Protein AF-A0A0W0F2B2-F1 (afdb_monomer_lite)

Sequence (242 aa):
MINTVPSGVTLTDVIQPIENKVGKARLFISSDSNNLIFKTSLKSRYKLLNPTTNPSRTVTIFWTDRNAPSTCPSTGCTSASVSARRITGPDVNTIGASGFDLYGITAWKYEFEAHINAASSIDKFWFEIDEHDGSPKTMVNNGGSGYEIENDQVLFDPVRSAFHVFPKCTGNWDPTSIIQVRDGSSGSWSIAVNTFDPISLGPTSLPQVAIVPAALDTTILPRASYTFFSANVGLGTRSFDV

Organism: Moniliophthora roreri (NCBI:txid221103)

Structure (mmCIF, N/CA/C/O backbone):
data_AF-A0A0W0F2B2-F1
#
_entry.id   AF-A0A0W0F2B2-F1
#
loop_
_atom_site.group_PDB
_atom_site.id
_atom_site.type_symbol
_atom_site.label_atom_id
_atom_site.label_alt_id
_atom_site.label_comp_id
_atom_site.label_asym_id
_atom_site.label_entity_id
_atom_site.label_seq_id
_atom_site.pdbx_PDB_ins_code
_atom_site.Cartn_x
_atom_site.Cartn_y
_atom_site.Cartn_z
_atom_site.occupancy
_atom_site.B_iso_or_equiv
_atom_site.auth_seq_id
_atom_site.auth_comp_id
_atom_site.auth_asym_id
_atom_site.auth_atom_id
_atom_site.pdbx_PDB_model_num
ATOM 1 N N . MET A 1 1 ? -41.948 -8.366 -1.273 1.00 43.75 1 MET A N 1
ATOM 2 C CA . MET A 1 1 ? -41.188 -9.036 -0.197 1.00 43.75 1 MET A CA 1
ATOM 3 C C . MET A 1 1 ? -41.468 -10.526 -0.301 1.00 43.75 1 MET A C 1
ATOM 5 O O . MET A 1 1 ? -42.580 -10.934 0.001 1.00 43.75 1 MET A O 1
ATOM 9 N N . ILE A 1 2 ? -40.520 -11.313 -0.815 1.00 43.16 2 ILE A N 1
ATOM 10 C CA . ILE A 1 2 ? -40.570 -12.780 -0.742 1.00 43.16 2 ILE A CA 1
ATOM 11 C C . ILE A 1 2 ? -39.793 -13.146 0.526 1.00 43.16 2 ILE A C 1
ATOM 13 O O . ILE A 1 2 ? -38.574 -13.073 0.558 1.00 43.16 2 ILE A O 1
ATOM 17 N N . ASN A 1 3 ? -40.527 -13.420 1.603 1.00 50.75 3 ASN A N 1
ATOM 18 C CA . ASN A 1 3 ? -39.997 -13.898 2.887 1.00 50.75 3 ASN A CA 1
ATOM 19 C C . ASN A 1 3 ? -40.491 -15.327 3.140 1.00 50.75 3 ASN A C 1
ATOM 21 O O . ASN A 1 3 ? -40.882 -15.678 4.247 1.00 50.75 3 ASN A O 1
ATOM 25 N N . THR A 1 4 ? -40.561 -16.147 2.096 1.00 66.62 4 THR A N 1
ATOM 26 C CA . THR A 1 4 ? -40.953 -17.550 2.224 1.00 66.62 4 THR A CA 1
ATOM 27 C C . THR A 1 4 ? -39.784 -18.397 1.785 1.00 66.62 4 THR A C 1
ATOM 29 O O . THR A 1 4 ? -39.533 -18.571 0.594 1.00 66.62 4 THR A O 1
ATOM 32 N N . VAL A 1 5 ? -39.048 -18.885 2.773 1.00 71.38 5 VAL A N 1
ATOM 33 C CA . VAL A 1 5 ? -38.066 -19.938 2.562 1.00 71.38 5 VAL A CA 1
ATOM 34 C C . VAL A 1 5 ? -38.844 -21.257 2.454 1.00 71.38 5 VAL A C 1
ATOM 36 O O . VAL A 1 5 ? -39.730 -21.488 3.282 1.00 71.38 5 VAL A O 1
ATOM 39 N N . PRO A 1 6 ? -38.589 -22.104 1.441 1.00 83.12 6 PRO A N 1
ATOM 40 C CA . PRO A 1 6 ? -39.247 -23.401 1.316 1.00 83.12 6 PRO A CA 1
ATOM 41 C C . PRO A 1 6 ? -39.105 -24.250 2.585 1.00 83.12 6 PRO A C 1
ATOM 43 O O . PRO A 1 6 ? -38.053 -24.259 3.229 1.00 83.12 6 PRO A O 1
ATOM 46 N N . SER A 1 7 ? -40.159 -24.991 2.933 1.00 76.88 7 SER A N 1
ATOM 47 C CA . SER A 1 7 ? -40.136 -25.916 4.068 1.00 76.88 7 SER A CA 1
ATOM 48 C C . SER A 1 7 ? -39.019 -26.948 3.892 1.00 76.88 7 SER A C 1
ATOM 50 O O . SER A 1 7 ? -38.975 -27.628 2.868 1.00 76.88 7 SER A O 1
ATOM 52 N N . GLY A 1 8 ? -38.142 -27.074 4.889 1.00 79.12 8 GLY A N 1
ATOM 53 C CA . GLY A 1 8 ? -37.009 -28.009 4.873 1.00 79.12 8 GLY A CA 1
ATOM 54 C C . GLY A 1 8 ? -35.647 -27.367 4.594 1.00 79.12 8 GLY A C 1
ATOM 55 O O . GLY A 1 8 ? -34.635 -28.057 4.672 1.00 79.12 8 GLY A O 1
ATOM 56 N N . VAL A 1 9 ? -35.592 -26.059 4.320 1.00 80.50 9 VAL A N 1
ATOM 57 C CA . VAL A 1 9 ? -34.327 -25.314 4.276 1.00 80.50 9 VAL A CA 1
ATOM 58 C C . VAL A 1 9 ? -33.987 -24.815 5.678 1.00 80.50 9 VAL A C 1
ATOM 60 O O . VAL A 1 9 ? -34.645 -23.920 6.209 1.00 80.50 9 VAL A O 1
ATOM 63 N N . THR A 1 10 ? -32.929 -25.366 6.265 1.00 80.69 10 THR A N 1
ATOM 64 C CA . THR A 1 10 ? -32.300 -24.789 7.456 1.00 80.69 10 THR A CA 1
ATOM 65 C C . THR A 1 10 ? -31.420 -23.631 7.006 1.00 80.69 10 THR A C 1
ATOM 67 O O . THR A 1 10 ? -30.418 -23.840 6.322 1.00 80.69 10 THR A O 1
ATOM 70 N N . LEU A 1 11 ? -31.803 -22.402 7.352 1.00 78.44 11 LEU A N 1
ATOM 71 C CA . LEU A 1 11 ? -30.926 -21.255 7.148 1.00 78.44 11 LEU A CA 1
ATOM 72 C C . LEU A 1 11 ? -29.707 -21.400 8.060 1.00 78.44 11 LEU A C 1
ATOM 74 O O . LEU A 1 11 ? -29.845 -21.718 9.241 1.00 78.44 11 LEU A O 1
ATOM 78 N N . THR A 1 12 ? -28.523 -21.174 7.506 1.00 79.94 12 THR A N 1
ATOM 79 C CA . THR A 1 12 ? -27.304 -21.040 8.302 1.00 79.94 12 THR A CA 1
ATOM 80 C C . THR A 1 12 ? -27.324 -19.727 9.074 1.00 79.94 12 THR A C 1
ATOM 82 O O . THR A 1 12 ? -28.132 -18.835 8.795 1.00 79.94 12 THR A O 1
ATOM 85 N N . ASP A 1 13 ? -26.384 -19.583 10.002 1.00 78.94 13 ASP A N 1
ATOM 86 C CA . ASP A 1 13 ? -26.162 -18.321 10.693 1.00 78.94 13 ASP A CA 1
ATOM 87 C C . ASP A 1 13 ? -25.977 -17.162 9.708 1.00 78.94 13 ASP A C 1
ATOM 89 O O . ASP A 1 13 ? -25.431 -17.306 8.606 1.00 78.94 13 ASP A O 1
ATOM 93 N N . VAL A 1 14 ? -26.444 -15.988 10.130 1.00 74.44 14 VAL A N 1
ATOM 94 C CA . VAL A 1 14 ? -26.261 -14.749 9.379 1.00 74.44 14 VAL A CA 1
ATOM 95 C C . VAL A 1 14 ? -24.767 -14.495 9.229 1.00 74.44 14 VAL A C 1
ATOM 97 O O . VAL A 1 14 ? -24.049 -14.360 10.222 1.00 74.44 14 VAL A O 1
ATOM 100 N N . ILE A 1 15 ? -24.308 -14.391 7.981 1.00 71.00 15 ILE A N 1
ATOM 101 C CA . ILE A 1 15 ? -22.921 -14.044 7.677 1.00 71.00 15 ILE A CA 1
ATOM 102 C C . ILE A 1 15 ? -22.660 -12.642 8.222 1.00 71.00 15 ILE A C 1
ATOM 104 O O . ILE A 1 15 ? -23.132 -11.644 7.671 1.00 71.00 15 ILE A O 1
ATOM 108 N N . GLN A 1 16 ? -21.895 -12.570 9.310 1.00 70.62 16 GLN A N 1
ATOM 109 C CA . GLN A 1 16 ? -21.433 -11.300 9.841 1.00 70.62 16 GLN A CA 1
ATOM 110 C C . GLN A 1 16 ? -20.403 -10.730 8.873 1.00 70.62 16 GLN A C 1
ATOM 112 O O . GLN A 1 16 ? -19.440 -11.421 8.522 1.00 70.62 16 GLN A O 1
ATOM 117 N N . PRO A 1 17 ? -20.571 -9.487 8.397 1.00 71.75 17 PRO A N 1
ATOM 118 C CA . PRO A 1 17 ? -19.580 -8.950 7.494 1.00 71.75 17 PRO A CA 1
ATOM 119 C C . PRO A 1 17 ? -18.267 -8.722 8.263 1.00 71.75 17 PRO A C 1
ATOM 121 O O . PRO A 1 17 ? -18.249 -8.624 9.492 1.00 71.75 17 PRO A O 1
ATOM 124 N N . ILE A 1 18 ? -17.156 -8.593 7.543 1.00 79.31 18 ILE A N 1
ATOM 125 C CA . ILE A 1 18 ? -15.830 -8.378 8.142 1.00 79.31 18 ILE A CA 1
ATOM 126 C C . ILE A 1 18 ? -15.766 -6.975 8.764 1.00 79.31 18 ILE A C 1
ATOM 128 O O . ILE A 1 18 ? -16.156 -5.991 8.126 1.00 79.31 18 ILE A O 1
ATOM 132 N N . GLU A 1 19 ? -15.347 -6.859 10.024 1.00 83.44 19 GLU A N 1
ATOM 133 C CA . GLU A 1 19 ? -15.313 -5.574 10.744 1.00 83.44 19 GLU A CA 1
ATOM 134 C C . GLU A 1 19 ? -14.276 -4.611 10.172 1.00 83.44 19 GLU A C 1
ATOM 136 O O . GLU A 1 19 ? -14.578 -3.446 9.910 1.00 83.44 19 GLU A O 1
ATOM 141 N N . ASN A 1 20 ? -13.067 -5.120 9.952 1.00 87.25 20 ASN A N 1
ATOM 142 C CA . ASN A 1 20 ? -11.919 -4.362 9.490 1.00 87.25 20 ASN A CA 1
ATOM 143 C C . ASN A 1 20 ? -11.306 -5.063 8.286 1.00 87.25 20 ASN A C 1
ATOM 145 O O . ASN A 1 20 ? -10.977 -6.246 8.344 1.00 87.25 20 ASN A O 1
ATOM 149 N N . LYS A 1 21 ? -11.154 -4.335 7.183 1.00 88.94 21 LYS A N 1
ATOM 150 C CA . LYS A 1 21 ? -10.578 -4.861 5.950 1.00 88.94 21 LYS A CA 1
ATOM 151 C C . LYS A 1 21 ? -9.549 -3.897 5.391 1.00 88.94 21 LYS A C 1
ATOM 153 O O . LYS A 1 21 ? -9.868 -2.750 5.075 1.00 88.94 21 LYS A O 1
ATOM 158 N N . VAL A 1 22 ? -8.331 -4.395 5.221 1.00 92.44 22 VAL A N 1
ATOM 159 C CA . VAL A 1 22 ? -7.268 -3.679 4.516 1.00 92.44 22 VAL A CA 1
ATOM 160 C C . VAL A 1 22 ? -7.568 -3.669 3.021 1.00 92.44 22 VAL A C 1
ATOM 162 O O . VAL A 1 22 ? -8.104 -4.629 2.464 1.00 92.44 22 VAL A O 1
ATOM 165 N N . GLY A 1 23 ? -7.259 -2.561 2.361 1.00 89.31 23 GLY A N 1
ATOM 166 C CA . GLY A 1 23 ? -7.442 -2.398 0.929 1.00 89.31 23 GLY A CA 1
ATOM 167 C C . GLY A 1 23 ? -6.237 -1.747 0.270 1.00 89.31 23 GLY A C 1
ATOM 168 O O . GLY A 1 23 ? -5.755 -0.724 0.747 1.00 89.31 23 GLY A O 1
ATOM 169 N N . LYS A 1 24 ? -5.847 -2.289 -0.890 1.00 83.94 24 LYS A N 1
ATOM 170 C CA . LYS A 1 24 ? -4.862 -1.715 -1.824 1.00 83.94 24 LYS A CA 1
ATOM 171 C C . LYS A 1 24 ? -3.550 -1.283 -1.146 1.00 83.94 24 LYS A C 1
ATOM 173 O O . LYS A 1 24 ? -3.149 -0.134 -1.304 1.00 83.94 24 LYS A O 1
ATOM 178 N N . ALA A 1 25 ? -2.900 -2.199 -0.427 1.00 92.19 25 ALA A N 1
ATOM 179 C CA . ALA A 1 25 ? -1.524 -2.002 0.021 1.00 92.19 25 ALA A CA 1
ATOM 180 C C . ALA A 1 25 ? -0.593 -1.946 -1.202 1.00 92.19 25 ALA A C 1
ATOM 182 O O . ALA A 1 25 ? -0.685 -2.795 -2.088 1.00 92.19 25 ALA A O 1
ATOM 183 N N . ARG A 1 26 ? 0.230 -0.904 -1.296 1.00 92.06 26 ARG A N 1
ATOM 184 C CA . ARG A 1 26 ? 1.139 -0.643 -2.416 1.00 92.06 26 ARG A CA 1
ATOM 185 C C . ARG A 1 26 ? 2.410 -0.006 -1.895 1.00 92.06 26 ARG A C 1
ATOM 187 O O . ARG A 1 26 ? 2.337 0.912 -1.083 1.00 92.06 26 ARG A O 1
ATOM 194 N N . LEU A 1 27 ? 3.539 -0.452 -2.420 1.00 94.12 27 LEU A N 1
ATOM 195 C CA . LEU A 1 27 ? 4.863 0.056 -2.099 1.00 94.12 27 LEU A CA 1
ATOM 196 C C . LEU A 1 27 ? 5.553 0.445 -3.408 1.00 94.12 27 LEU A C 1
ATOM 198 O O . LEU A 1 27 ? 5.541 -0.342 -4.349 1.00 94.12 27 LEU A O 1
ATOM 202 N N . PHE A 1 28 ? 6.094 1.658 -3.495 1.00 94.44 28 PHE A N 1
ATOM 203 C CA . PHE A 1 28 ? 6.782 2.148 -4.696 1.00 94.44 28 PHE A CA 1
ATOM 204 C C . PHE A 1 28 ? 7.744 3.290 -4.354 1.00 94.44 28 PHE A C 1
ATOM 206 O O . PHE A 1 28 ? 7.534 4.020 -3.395 1.00 94.44 28 PHE A O 1
ATOM 213 N N . ILE A 1 29 ? 8.800 3.481 -5.137 1.00 94.56 29 ILE A N 1
ATOM 214 C CA . ILE A 1 29 ? 9.806 4.534 -4.950 1.00 94.56 29 ILE A CA 1
ATOM 215 C C . ILE A 1 29 ? 9.229 5.914 -5.254 1.00 94.56 29 ILE A C 1
ATOM 217 O O . ILE A 1 29 ? 8.639 6.129 -6.318 1.00 94.56 29 ILE A O 1
ATOM 221 N N . SER A 1 30 ? 9.468 6.871 -4.356 1.00 93.50 30 SER A N 1
ATOM 222 C CA . SER A 1 30 ? 9.003 8.245 -4.526 1.00 93.50 30 SER A CA 1
ATOM 223 C C . SER A 1 30 ? 9.590 8.933 -5.766 1.00 93.50 30 SER A C 1
ATOM 225 O O . SER A 1 30 ? 10.719 8.670 -6.199 1.00 93.50 30 SER A O 1
ATOM 227 N N . SER A 1 31 ? 8.832 9.868 -6.341 1.00 88.69 31 SER A N 1
ATOM 228 C CA . SER A 1 31 ? 9.276 10.739 -7.437 1.00 88.69 31 SER A CA 1
ATOM 229 C C . SER A 1 31 ? 10.224 11.847 -6.992 1.00 88.69 31 SER A C 1
ATOM 231 O O . SER A 1 31 ? 11.019 12.325 -7.802 1.00 88.69 31 SER A O 1
ATOM 233 N N . ASP A 1 32 ? 10.226 12.199 -5.711 1.00 89.06 32 ASP A N 1
ATOM 234 C CA . ASP A 1 32 ? 10.935 13.361 -5.159 1.00 89.06 32 ASP A CA 1
ATOM 235 C C . ASP A 1 32 ? 12.062 13.022 -4.169 1.00 89.06 32 ASP A C 1
ATOM 237 O O . ASP A 1 32 ? 12.892 13.871 -3.862 1.00 89.06 32 ASP A O 1
ATOM 241 N N . SER A 1 33 ? 12.122 11.783 -3.686 1.00 90.50 33 SER A N 1
ATOM 242 C CA . SER A 1 33 ? 13.023 11.370 -2.610 1.00 90.50 33 SER A CA 1
ATOM 243 C C . SER A 1 33 ? 13.535 9.944 -2.816 1.00 90.50 33 SER A C 1
ATOM 245 O O . SER A 1 33 ? 13.051 9.212 -3.680 1.00 90.50 33 SER A O 1
ATOM 247 N N . ASN A 1 34 ? 14.529 9.550 -2.012 1.00 91.88 34 ASN A N 1
ATOM 248 C CA . ASN A 1 34 ? 15.078 8.187 -1.963 1.00 91.88 34 ASN A CA 1
ATOM 249 C C . ASN A 1 34 ? 14.295 7.266 -1.006 1.00 91.88 34 ASN A C 1
ATOM 251 O O . ASN A 1 34 ? 14.821 6.256 -0.544 1.00 91.88 34 ASN A O 1
ATOM 255 N N . ASN A 1 35 ? 13.054 7.626 -0.686 1.00 93.12 35 ASN A N 1
ATOM 256 C CA . ASN A 1 35 ? 12.179 6.827 0.158 1.00 93.12 35 ASN A CA 1
ATOM 257 C C . ASN A 1 35 ? 11.216 6.004 -0.699 1.00 93.12 35 ASN A C 1
ATOM 259 O O . ASN A 1 35 ? 10.824 6.401 -1.801 1.00 93.12 35 ASN A O 1
ATOM 263 N N . LEU A 1 36 ? 10.801 4.869 -0.152 1.00 94.25 36 LEU A N 1
ATOM 264 C CA . LEU A 1 36 ? 9.615 4.157 -0.593 1.00 94.25 36 LEU A CA 1
ATOM 265 C C . LEU A 1 36 ? 8.376 4.874 -0.043 1.00 94.25 36 LEU A C 1
ATOM 267 O O . LEU A 1 36 ? 8.370 5.386 1.074 1.00 94.25 36 LEU A O 1
ATOM 271 N N . ILE A 1 37 ? 7.313 4.889 -0.829 1.00 95.00 37 ILE A N 1
ATOM 272 C CA . ILE A 1 37 ? 5.986 5.346 -0.449 1.00 95.00 37 ILE A CA 1
ATOM 273 C C . ILE A 1 37 ? 5.122 4.109 -0.265 1.00 95.00 37 ILE A C 1
ATOM 275 O O . ILE A 1 37 ? 4.883 3.355 -1.212 1.00 95.00 37 ILE A O 1
ATOM 279 N N . PHE A 1 38 ? 4.645 3.910 0.957 1.00 95.38 38 PHE A N 1
ATOM 280 C CA . PHE A 1 38 ? 3.668 2.886 1.276 1.00 95.38 38 PHE A CA 1
ATOM 281 C C . PHE A 1 38 ? 2.276 3.510 1.358 1.00 95.38 38 PHE A C 1
ATOM 283 O O . PHE A 1 38 ? 2.015 4.365 2.206 1.00 95.38 38 PHE A O 1
ATOM 290 N N . LYS A 1 39 ? 1.373 3.084 0.470 1.00 95.50 39 LYS A N 1
ATOM 291 C CA . LYS A 1 39 ? -0.039 3.479 0.478 1.00 95.50 39 LYS A CA 1
ATOM 292 C C . LYS A 1 39 ? -0.910 2.287 0.800 1.00 95.50 39 LYS A C 1
ATOM 294 O O . LYS A 1 39 ? -0.755 1.222 0.214 1.00 95.50 39 LYS A O 1
ATOM 299 N N . THR A 1 40 ? -1.873 2.482 1.685 1.00 95.69 40 THR A N 1
ATOM 300 C CA . THR A 1 40 ? -2.896 1.477 1.978 1.00 95.69 40 THR A CA 1
ATOM 301 C C . THR A 1 40 ? -4.165 2.153 2.479 1.00 95.69 40 THR A C 1
ATOM 303 O O . THR A 1 40 ? -4.219 3.370 2.673 1.00 95.69 40 THR A O 1
ATOM 306 N N . SER A 1 41 ? -5.219 1.372 2.669 1.00 94.44 41 SER A N 1
ATOM 307 C CA . SER A 1 41 ? -6.455 1.843 3.275 1.00 94.44 41 SER A CA 1
ATOM 308 C C . SER A 1 41 ? -7.007 0.837 4.267 1.00 94.44 41 SER A C 1
ATOM 310 O O . SER A 1 41 ? -6.905 -0.370 4.058 1.00 94.44 41 SER A O 1
ATOM 312 N N . LEU A 1 42 ? -7.648 1.341 5.317 1.00 93.00 42 LEU A N 1
ATOM 313 C CA . LEU A 1 42 ? -8.436 0.544 6.244 1.00 93.00 42 LEU A CA 1
ATOM 314 C C . LEU A 1 42 ? -9.909 0.890 6.047 1.00 93.00 42 LEU A C 1
ATOM 316 O O . LEU A 1 42 ? -10.330 2.024 6.273 1.00 93.00 42 LEU A O 1
ATOM 320 N N . LYS A 1 43 ? -10.702 -0.092 5.622 1.00 89.06 43 LYS A N 1
ATOM 321 C CA . LYS A 1 43 ? -12.161 -0.018 5.674 1.00 89.06 43 LYS A CA 1
ATOM 322 C C . LYS A 1 43 ? -12.600 -0.595 7.007 1.00 89.06 43 LYS A C 1
ATOM 324 O O . LYS A 1 43 ? -12.353 -1.769 7.270 1.00 89.06 43 LYS A O 1
ATOM 329 N N . SER A 1 44 ? -13.232 0.222 7.832 1.00 83.06 44 SER A N 1
ATOM 330 C CA . SER A 1 44 ? -13.617 -0.148 9.183 1.00 83.06 44 SER A CA 1
ATOM 331 C C . SER A 1 44 ? -15.095 0.116 9.428 1.00 83.06 44 SER A C 1
ATOM 333 O O . SER A 1 44 ? -15.638 1.153 9.043 1.00 83.06 44 SER A O 1
ATOM 335 N N . ARG A 1 45 ? -15.738 -0.840 10.091 1.00 76.44 45 ARG A N 1
ATOM 336 C CA . ARG A 1 45 ? -17.097 -0.740 10.643 1.00 76.44 45 ARG A CA 1
ATOM 337 C C . ARG A 1 45 ? -17.072 -0.719 12.163 1.00 76.44 45 ARG A C 1
ATOM 339 O O . ARG A 1 45 ? -18.029 -1.140 12.806 1.00 76.44 45 ARG A O 1
ATOM 346 N N . TYR A 1 46 ? -15.933 -0.308 12.714 1.00 59.72 46 TYR A N 1
ATOM 347 C CA . TYR A 1 46 ? -15.650 -0.398 14.130 1.00 59.72 46 TYR A CA 1
ATOM 348 C C . TYR A 1 46 ? -16.773 0.246 14.966 1.00 59.72 46 TYR A C 1
ATOM 350 O O . TYR A 1 46 ? -17.173 1.386 14.710 1.00 59.72 46 TYR A O 1
ATOM 358 N N . LYS A 1 47 ? -17.274 -0.561 15.919 1.00 53.56 47 LYS A N 1
ATOM 359 C CA . LYS A 1 47 ? -18.517 -0.455 16.715 1.00 53.56 47 LYS A CA 1
ATOM 360 C C . LYS A 1 47 ? -19.833 -0.620 15.921 1.00 53.56 47 LYS A C 1
ATOM 362 O O . LYS A 1 47 ? -20.634 0.301 15.804 1.00 53.56 47 LYS A O 1
ATOM 367 N N . LEU A 1 48 ? -20.133 -1.870 15.540 1.00 45.75 48 LEU A N 1
ATOM 368 C CA . LEU A 1 48 ? -21.456 -2.358 15.083 1.00 45.75 48 LEU A CA 1
ATOM 369 C C . LEU A 1 48 ? -22.623 -2.077 16.061 1.00 45.75 48 LEU A C 1
ATOM 371 O O . LEU A 1 48 ? -23.779 -2.222 15.679 1.00 45.75 48 LEU A O 1
ATOM 375 N N . LEU A 1 49 ? -22.339 -1.666 17.302 1.00 42.12 49 LEU A N 1
ATOM 376 C CA . LEU A 1 49 ? -23.342 -1.420 18.346 1.00 42.12 49 LEU A CA 1
ATOM 377 C C . LEU A 1 49 ? -23.435 0.046 18.794 1.00 42.12 49 LEU A C 1
ATOM 379 O O . LEU A 1 49 ? -24.305 0.371 19.596 1.00 42.12 49 LEU A O 1
ATOM 383 N N . ASN A 1 50 ? -22.573 0.935 18.288 1.00 50.03 50 ASN A N 1
ATOM 384 C CA . ASN A 1 50 ? -22.706 2.368 18.544 1.00 50.03 50 ASN A CA 1
ATOM 385 C C . ASN A 1 50 ? -22.295 3.161 17.289 1.00 50.03 50 ASN A C 1
ATOM 387 O O . ASN A 1 50 ? -21.120 3.482 17.115 1.00 50.03 50 ASN A O 1
ATOM 391 N N . PRO A 1 51 ? -23.247 3.434 16.376 1.00 52.47 51 PRO A N 1
ATOM 392 C CA . PRO A 1 51 ? -22.993 4.013 15.056 1.00 52.47 51 PRO A CA 1
ATOM 393 C C . PRO A 1 51 ? -22.682 5.517 15.097 1.00 52.47 51 PRO A C 1
ATOM 395 O O . PRO A 1 51 ? -22.733 6.185 14.062 1.00 52.47 51 PRO A O 1
ATOM 398 N N . THR A 1 52 ? -22.402 6.080 16.273 1.00 60.22 52 THR A N 1
ATOM 399 C CA . THR A 1 52 ? -22.099 7.497 16.416 1.00 60.22 52 THR A CA 1
ATOM 400 C C . THR A 1 52 ? -20.783 7.811 15.727 1.00 60.22 52 THR A C 1
ATOM 402 O O . THR A 1 52 ? -19.711 7.335 16.094 1.00 60.22 52 THR A O 1
ATOM 405 N N . THR A 1 53 ? -20.884 8.636 14.689 1.00 70.62 53 THR A N 1
ATOM 406 C CA . THR A 1 53 ? -19.743 9.277 14.052 1.00 70.62 53 THR A CA 1
ATOM 407 C C . THR A 1 53 ? -18.878 9.926 15.126 1.00 70.62 53 THR A C 1
ATOM 409 O O . THR A 1 53 ? -19.344 10.827 15.820 1.00 70.62 53 THR A O 1
ATOM 412 N N . ASN A 1 54 ? -17.634 9.472 15.257 1.00 78.62 54 ASN A N 1
ATOM 413 C CA . ASN A 1 54 ? -16.675 10.073 16.168 1.00 78.62 54 ASN A CA 1
ATOM 414 C C . ASN A 1 54 ? -15.690 10.942 15.372 1.00 78.62 54 ASN A C 1
ATOM 416 O O . ASN A 1 54 ? -14.773 10.395 14.753 1.00 78.62 54 ASN A O 1
ATOM 420 N N . PRO A 1 55 ? -15.864 12.276 15.353 1.00 80.94 55 PRO A N 1
ATOM 421 C CA . PRO A 1 55 ? -14.956 13.171 14.642 1.00 80.94 55 PRO A CA 1
ATOM 422 C C . PRO A 1 55 ? -13.568 13.249 15.291 1.00 80.94 55 PRO A C 1
ATOM 424 O O . PRO A 1 55 ? -12.624 13.673 14.633 1.00 80.94 55 PRO A O 1
ATOM 427 N N . SER A 1 56 ? -13.434 12.845 16.558 1.00 86.88 56 SER A N 1
ATOM 428 C CA . SER A 1 56 ? -12.163 12.842 17.284 1.00 86.88 56 SER A CA 1
ATOM 429 C C . SER A 1 56 ? -11.361 11.563 17.079 1.00 86.88 56 SER A C 1
ATOM 431 O O . SER A 1 56 ? -10.199 11.539 17.464 1.00 86.88 56 SER A O 1
ATOM 433 N N . ARG A 1 57 ? -11.941 10.517 16.474 1.00 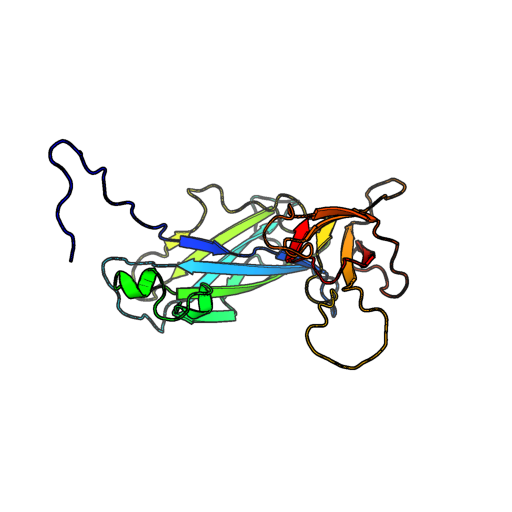89.50 57 ARG A N 1
ATOM 434 C CA . ARG A 1 57 ? -11.260 9.238 16.254 1.00 89.50 57 ARG A CA 1
ATOM 435 C C . ARG A 1 57 ? -9.994 9.431 15.429 1.00 89.50 57 ARG A C 1
ATOM 437 O O . ARG A 1 57 ? -10.047 9.958 14.316 1.00 89.50 57 ARG A O 1
ATOM 444 N N . THR A 1 58 ? -8.890 8.888 15.920 1.00 91.88 58 THR A N 1
ATOM 445 C CA . THR A 1 58 ? -7.648 8.785 15.162 1.00 91.88 58 THR A CA 1
ATOM 446 C C . THR A 1 58 ? -7.382 7.335 14.790 1.00 91.88 58 THR A C 1
ATOM 448 O O . THR A 1 58 ? -7.642 6.402 15.552 1.00 91.88 58 THR A O 1
ATOM 451 N N . VAL A 1 59 ? -6.904 7.135 13.563 1.00 93.88 59 VAL A N 1
ATOM 452 C CA . VAL A 1 59 ? -6.429 5.833 13.104 1.00 93.88 59 VAL A CA 1
ATOM 453 C C . VAL A 1 59 ? -5.000 6.013 12.636 1.00 93.88 59 VAL A C 1
ATOM 455 O O . VAL A 1 59 ? -4.720 6.859 11.783 1.00 93.88 59 VAL A O 1
ATOM 458 N N . THR A 1 60 ? -4.111 5.210 13.199 1.00 96.19 60 THR A N 1
ATOM 459 C CA . THR A 1 60 ? -2.671 5.287 12.962 1.00 96.19 60 THR A CA 1
ATOM 460 C C . THR A 1 60 ? -2.205 3.956 12.407 1.00 96.19 60 THR A C 1
ATOM 462 O O . THR A 1 60 ? -2.566 2.901 12.930 1.00 96.19 60 THR A O 1
ATOM 465 N N . ILE A 1 61 ? -1.422 3.998 11.334 1.00 96.56 61 ILE A N 1
ATOM 466 C CA . ILE A 1 61 ? -0.729 2.827 10.812 1.00 96.56 61 ILE A CA 1
ATOM 467 C C . ILE A 1 61 ? 0.638 2.706 11.473 1.00 96.56 61 ILE A C 1
ATOM 469 O O . ILE A 1 61 ? 1.308 3.712 11.701 1.00 96.56 61 ILE A O 1
ATOM 473 N N . PHE A 1 62 ? 1.036 1.472 11.746 1.00 95.38 62 PHE A N 1
ATOM 474 C CA . PHE A 1 62 ? 2.324 1.095 12.305 1.00 95.38 62 PHE A CA 1
ATOM 475 C C . PHE A 1 62 ? 2.987 0.056 11.407 1.00 95.38 62 PHE A C 1
ATOM 477 O O . PHE A 1 62 ? 2.283 -0.729 10.772 1.00 95.38 62 PHE A O 1
ATOM 484 N N . TRP A 1 63 ? 4.316 0.016 11.367 1.00 94.69 63 TRP A N 1
ATOM 485 C CA . TRP A 1 63 ? 5.063 -0.986 10.605 1.00 94.69 63 TRP A CA 1
ATOM 486 C C . TRP A 1 63 ? 6.391 -1.373 11.252 1.00 94.69 63 TRP A C 1
ATOM 488 O O . TRP A 1 63 ? 6.902 -0.687 12.135 1.00 94.69 63 TRP A O 1
ATOM 498 N N . THR A 1 64 ? 6.974 -2.474 10.793 1.00 92.62 64 THR A N 1
ATOM 499 C CA . THR A 1 64 ? 8.323 -2.901 11.186 1.00 92.62 64 THR A CA 1
ATOM 500 C C . THR A 1 64 ? 9.289 -2.843 10.017 1.00 92.62 64 THR A C 1
ATOM 502 O O . THR A 1 64 ? 8.904 -2.938 8.849 1.00 92.62 64 THR A O 1
ATOM 505 N N . ASP A 1 65 ? 10.561 -2.673 10.363 1.00 90.00 65 ASP A N 1
ATOM 506 C CA . ASP A 1 65 ? 11.671 -2.740 9.421 1.00 90.00 65 ASP A CA 1
ATOM 507 C C . ASP A 1 65 ? 11.838 -4.158 8.866 1.00 90.00 65 ASP A C 1
ATOM 509 O O . ASP A 1 65 ? 11.686 -5.123 9.617 1.00 90.00 65 ASP A O 1
ATOM 513 N N . ARG A 1 66 ? 12.216 -4.314 7.595 1.00 88.75 66 ARG A N 1
ATOM 514 C CA . ARG A 1 66 ? 12.464 -5.649 7.031 1.00 88.75 66 ARG A CA 1
ATOM 515 C C . ARG A 1 66 ? 13.699 -6.328 7.603 1.00 88.75 66 ARG A C 1
ATOM 517 O O . ARG A 1 66 ? 13.700 -7.537 7.815 1.00 88.75 66 ARG A O 1
ATOM 524 N N . ASN A 1 67 ? 14.741 -5.558 7.886 1.00 85.94 67 ASN A N 1
ATOM 525 C CA . ASN A 1 67 ? 15.980 -6.087 8.448 1.00 85.94 67 ASN A CA 1
ATOM 526 C C . ASN A 1 67 ? 15.876 -6.294 9.967 1.00 85.94 67 ASN A C 1
ATOM 528 O O . ASN A 1 67 ? 16.706 -6.990 10.551 1.00 85.94 67 ASN A O 1
ATOM 532 N N . ALA A 1 68 ? 14.866 -5.696 10.609 1.00 82.69 68 ALA A N 1
ATOM 533 C CA . ALA A 1 68 ? 14.595 -5.821 12.037 1.00 82.69 68 ALA A CA 1
ATOM 534 C C . ALA A 1 68 ? 13.071 -5.917 12.311 1.00 82.69 68 ALA A C 1
ATOM 536 O O . ALA A 1 68 ? 12.469 -4.983 12.854 1.00 82.69 68 ALA A O 1
ATOM 537 N N . PRO A 1 69 ? 12.441 -7.064 11.978 1.00 73.25 69 PRO A N 1
ATOM 538 C CA . PRO A 1 69 ? 10.981 -7.246 11.889 1.00 73.25 69 PRO A CA 1
ATOM 539 C C . PRO A 1 69 ? 10.218 -7.169 13.221 1.00 73.25 69 PRO A C 1
ATOM 541 O O . PRO A 1 69 ? 8.991 -7.272 13.252 1.00 73.25 69 PRO A O 1
ATOM 544 N N . SER A 1 70 ? 10.920 -6.986 14.339 1.00 73.81 70 SER A N 1
ATOM 545 C CA . SER A 1 70 ? 10.343 -6.795 15.675 1.00 73.81 70 SER A CA 1
ATOM 546 C C . SER A 1 70 ? 10.531 -5.382 16.227 1.00 73.81 70 SER A C 1
ATOM 548 O O . SER A 1 70 ? 10.119 -5.116 17.354 1.00 73.81 70 SER A O 1
ATOM 550 N N . THR A 1 71 ? 11.173 -4.478 15.484 1.00 75.50 71 THR A N 1
ATOM 551 C CA . THR A 1 71 ? 11.505 -3.134 15.970 1.00 75.50 71 THR A CA 1
ATOM 552 C C . THR A 1 71 ? 11.029 -2.043 15.025 1.00 75.50 71 THR A C 1
ATOM 554 O O . THR A 1 71 ? 11.070 -2.176 13.803 1.00 75.50 71 THR A O 1
ATOM 557 N N . CYS A 1 72 ? 10.603 -0.936 15.626 1.00 79.06 72 CYS A N 1
ATOM 558 C CA . CYS A 1 72 ? 10.370 0.323 14.936 1.00 79.06 72 CYS A CA 1
ATOM 559 C C . CYS A 1 72 ? 11.691 0.811 14.305 1.00 79.06 72 CYS A C 1
ATOM 561 O O . CYS A 1 72 ? 12.697 0.846 15.024 1.00 79.06 72 CYS A O 1
ATOM 563 N N . PRO A 1 73 ? 11.732 1.209 13.019 1.00 74.00 73 PRO A N 1
ATOM 564 C CA . PRO A 1 73 ? 12.917 1.832 12.444 1.00 74.00 73 PRO A CA 1
ATOM 565 C C . PRO A 1 73 ? 13.279 3.120 13.192 1.00 74.00 73 PRO A C 1
ATOM 567 O O . PRO A 1 73 ? 12.411 3.823 13.713 1.00 74.00 73 PRO A O 1
ATOM 570 N N . SER A 1 74 ? 14.561 3.490 13.181 1.00 67.81 74 SER A N 1
ATOM 571 C CA . SER A 1 74 ? 15.050 4.729 13.810 1.00 67.81 74 SER A CA 1
ATOM 572 C C . SER A 1 74 ? 14.462 6.005 13.194 1.00 67.81 74 SER A C 1
ATOM 574 O O . S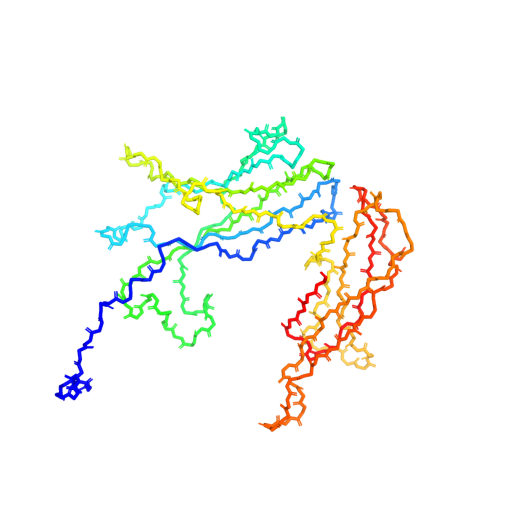ER A 1 74 ? 14.436 7.047 13.842 1.00 67.81 74 SER A O 1
ATOM 576 N N . THR A 1 75 ? 13.951 5.924 11.963 1.00 69.38 75 THR A N 1
ATOM 577 C CA . THR A 1 75 ? 13.244 7.008 11.263 1.00 69.38 75 THR A CA 1
ATOM 578 C C . THR A 1 75 ? 11.772 7.143 11.670 1.00 69.38 75 THR A C 1
ATOM 580 O O . THR A 1 75 ? 11.080 8.015 11.153 1.00 69.38 75 THR A O 1
ATOM 583 N N . GLY A 1 76 ? 11.285 6.285 12.572 1.00 80.31 76 GLY A N 1
ATOM 584 C CA . GLY A 1 76 ? 9.876 6.156 12.934 1.00 80.31 76 GLY A CA 1
ATOM 585 C C . GLY A 1 76 ? 9.170 5.022 12.181 1.00 80.31 76 GLY A C 1
ATOM 586 O O . GLY A 1 76 ? 9.557 4.647 11.073 1.00 80.31 76 GLY A O 1
ATOM 587 N N . CYS A 1 77 ? 8.124 4.476 12.806 1.00 90.25 77 CYS A N 1
ATOM 588 C CA . CYS A 1 77 ? 7.324 3.345 12.316 1.00 90.25 77 CYS A CA 1
ATOM 589 C C . CYS A 1 77 ? 5.832 3.665 12.210 1.00 90.25 77 CYS A C 1
ATOM 591 O O . CYS A 1 77 ? 5.028 2.740 12.153 1.00 90.25 77 CYS A O 1
ATOM 593 N N . THR A 1 78 ? 5.432 4.935 12.288 1.00 94.44 78 THR A N 1
ATOM 594 C CA . THR A 1 78 ? 4.016 5.288 12.438 1.00 94.44 78 THR A CA 1
ATOM 595 C C . THR A 1 78 ? 3.605 6.437 11.540 1.00 94.44 78 THR A C 1
ATOM 597 O O . THR A 1 78 ? 4.368 7.386 11.372 1.00 94.44 78 THR A O 1
ATOM 600 N N . SER A 1 79 ? 2.375 6.400 11.033 1.00 95.44 79 SER A N 1
ATOM 601 C CA . SER A 1 79 ? 1.766 7.510 10.296 1.00 95.44 79 SER A CA 1
ATOM 602 C C . SER A 1 79 ? 0.273 7.596 10.611 1.00 95.44 79 SER A C 1
ATOM 604 O O . SER A 1 79 ? -0.405 6.576 10.734 1.00 95.44 79 SER A O 1
ATOM 606 N N . ALA A 1 80 ? -0.257 8.806 10.765 1.00 95.56 80 ALA A N 1
ATOM 607 C CA . ALA A 1 80 ? -1.696 9.003 10.915 1.00 95.56 80 ALA A CA 1
ATOM 608 C C . ALA A 1 80 ? -2.405 8.832 9.560 1.00 95.56 80 ALA A C 1
ATOM 610 O O . ALA A 1 80 ? -1.794 8.974 8.499 1.00 95.56 80 ALA A O 1
ATOM 611 N N . SER A 1 81 ? -3.709 8.552 9.573 1.00 94.56 81 SER A N 1
ATOM 612 C CA . SER A 1 81 ? -4.501 8.567 8.340 1.00 94.56 81 SER A CA 1
ATOM 613 C C . SER A 1 81 ? -4.464 9.950 7.684 1.00 94.56 81 SER A C 1
ATOM 615 O O . SER A 1 81 ? -4.750 10.951 8.342 1.00 94.56 81 SER A O 1
ATOM 617 N N . VAL A 1 82 ? -4.190 10.004 6.380 1.00 95.81 82 VAL A N 1
ATOM 618 C CA . VAL A 1 82 ? -4.203 11.251 5.594 1.00 95.81 82 VAL A CA 1
ATOM 619 C C . VAL A 1 82 ? -5.619 11.682 5.217 1.00 95.81 82 VAL A C 1
ATOM 621 O O . VAL A 1 82 ? -5.864 12.848 4.922 1.00 95.81 82 VAL A O 1
ATOM 624 N N . SER A 1 83 ? -6.567 10.743 5.213 1.00 92.38 83 SER A N 1
ATOM 625 C CA . SER A 1 83 ? -7.977 11.024 4.971 1.00 92.38 83 SER A CA 1
ATOM 626 C C . SER A 1 83 ? -8.867 10.022 5.704 1.00 92.38 83 SER A C 1
ATOM 628 O O . SER A 1 83 ? -8.488 8.868 5.924 1.00 92.38 83 SER A O 1
ATOM 630 N N . ALA A 1 84 ? -10.070 10.470 6.058 1.00 89.69 84 ALA A N 1
ATOM 631 C CA . ALA A 1 84 ? -11.136 9.640 6.595 1.00 89.69 84 ALA A CA 1
ATOM 632 C C . ALA A 1 84 ? -12.452 10.042 5.926 1.00 89.69 84 ALA A C 1
ATOM 634 O O . ALA A 1 84 ? -12.833 11.213 5.942 1.00 89.69 84 ALA A O 1
ATOM 635 N N . ARG A 1 85 ? -13.161 9.081 5.332 1.00 87.50 85 ARG A N 1
ATOM 636 C CA . ARG A 1 85 ? -14.484 9.328 4.742 1.00 87.50 85 ARG A CA 1
ATOM 637 C C . ARG A 1 85 ? -15.440 8.174 4.969 1.00 87.50 85 ARG A C 1
ATOM 639 O O . ARG A 1 85 ? -15.022 7.018 5.030 1.00 87.50 85 ARG A O 1
ATOM 646 N N . ARG A 1 86 ? -16.733 8.479 5.035 1.00 85.19 86 ARG A N 1
ATOM 647 C CA . ARG A 1 86 ? -17.777 7.455 5.036 1.00 85.19 86 ARG A CA 1
ATOM 648 C C . ARG A 1 86 ? -17.773 6.713 3.696 1.00 85.19 86 ARG A C 1
ATOM 650 O O . ARG A 1 86 ? -17.644 7.335 2.647 1.00 85.19 86 ARG A O 1
ATOM 657 N N . ILE A 1 87 ? -17.922 5.393 3.745 1.00 83.12 87 ILE A N 1
ATOM 658 C CA . ILE A 1 87 ? -18.098 4.553 2.560 1.00 83.12 87 ILE A CA 1
ATOM 659 C C . ILE A 1 87 ? -19.536 4.705 2.077 1.00 83.12 87 ILE A C 1
ATOM 661 O O . ILE A 1 87 ? -20.475 4.503 2.844 1.00 83.12 87 ILE A O 1
ATOM 665 N N . THR A 1 88 ? -19.684 5.031 0.801 1.00 80.75 88 THR A N 1
ATOM 666 C CA . THR A 1 88 ? -20.972 5.153 0.110 1.00 80.75 88 THR A CA 1
ATOM 667 C C . THR A 1 88 ? -21.026 4.199 -1.086 1.00 80.75 88 THR A C 1
ATOM 669 O O . THR A 1 88 ? -20.032 3.543 -1.409 1.00 80.75 88 THR A O 1
ATOM 672 N N . GLY A 1 89 ? -22.175 4.073 -1.757 1.00 71.75 89 GLY A N 1
ATOM 673 C CA . GLY A 1 89 ? -22.305 3.188 -2.924 1.00 71.75 89 GLY A CA 1
ATOM 674 C C . GLY A 1 89 ? -21.278 3.419 -4.042 1.00 71.75 89 GLY A C 1
ATOM 675 O O . GLY A 1 89 ? -20.716 2.431 -4.533 1.00 71.75 89 GLY A O 1
ATOM 676 N N . PRO A 1 90 ? -20.931 4.673 -4.391 1.00 75.06 90 PRO A N 1
ATOM 677 C CA . PRO A 1 90 ? -19.841 4.961 -5.320 1.00 75.06 90 PRO A CA 1
ATOM 678 C C . PRO A 1 90 ? -18.472 4.395 -4.902 1.00 75.06 90 PRO A C 1
ATOM 680 O O . PRO A 1 90 ? -17.721 3.939 -5.759 1.00 75.06 90 PRO A O 1
ATOM 683 N N . ASP A 1 91 ? -18.141 4.339 -3.603 1.00 73.12 91 ASP A N 1
ATOM 684 C CA . ASP A 1 91 ? -16.852 3.801 -3.121 1.00 73.12 91 ASP A CA 1
ATOM 685 C C . ASP A 1 91 ? -16.704 2.279 -3.317 1.00 73.12 91 ASP A C 1
ATOM 687 O O . ASP A 1 91 ? -15.605 1.726 -3.171 1.00 73.12 91 ASP A O 1
ATOM 691 N N . VAL A 1 92 ? -17.808 1.586 -3.607 1.00 69.44 92 VAL A N 1
ATOM 692 C CA . VAL A 1 92 ? -17.859 0.142 -3.877 1.00 69.44 92 VAL A CA 1
ATOM 693 C C . VAL A 1 92 ? -18.376 -0.171 -5.284 1.00 69.44 92 VAL A C 1
ATOM 695 O O . VAL A 1 92 ? -18.790 -1.297 -5.539 1.00 69.44 92 VAL A O 1
ATOM 698 N N . ASN A 1 93 ? -18.305 0.796 -6.208 1.00 67.00 93 ASN A N 1
ATOM 699 C CA . ASN A 1 93 ? -18.724 0.659 -7.610 1.00 67.00 93 ASN A CA 1
ATOM 700 C C . ASN A 1 93 ? -20.193 0.232 -7.779 1.00 67.00 93 ASN A C 1
ATOM 702 O O . ASN A 1 93 ? -20.532 -0.496 -8.710 1.00 67.00 93 ASN A O 1
ATOM 706 N N . THR A 1 94 ? -21.071 0.681 -6.881 1.00 62.12 94 THR A N 1
ATOM 707 C CA . THR A 1 94 ? -22.515 0.420 -6.970 1.00 62.12 94 THR A CA 1
ATOM 708 C C . THR A 1 94 ? -23.270 1.688 -7.346 1.00 62.12 94 THR A C 1
ATOM 710 O O . THR A 1 94 ? -22.989 2.770 -6.827 1.00 62.12 94 THR A O 1
ATOM 713 N N . ILE A 1 95 ? -24.240 1.553 -8.254 1.00 63.06 95 ILE A N 1
ATOM 714 C CA . ILE A 1 95 ? -25.205 2.612 -8.559 1.00 63.06 95 ILE A CA 1
ATOM 715 C C . ILE A 1 95 ? -26.237 2.601 -7.425 1.00 63.06 95 ILE A C 1
ATOM 717 O O . ILE A 1 95 ? -27.073 1.704 -7.361 1.00 63.06 95 ILE A O 1
ATOM 721 N N . GLY A 1 96 ? -26.154 3.570 -6.511 1.00 68.56 96 GLY A N 1
ATOM 722 C CA . GLY A 1 96 ? -27.085 3.709 -5.388 1.00 68.56 96 GLY A CA 1
ATOM 723 C C . GLY A 1 96 ? -26.424 3.548 -4.020 1.00 68.56 96 GLY A C 1
ATOM 724 O O . GLY A 1 96 ? -25.353 4.096 -3.778 1.00 68.56 96 GLY A O 1
ATOM 725 N N . ALA A 1 97 ? -27.102 2.857 -3.106 1.00 67.44 97 ALA A N 1
ATOM 726 C CA . ALA A 1 97 ? -26.642 2.615 -1.742 1.00 67.44 97 ALA A CA 1
ATOM 727 C C . ALA A 1 97 ? -25.593 1.487 -1.719 1.00 67.44 97 ALA A C 1
ATOM 729 O O . ALA A 1 97 ? -25.755 0.483 -2.415 1.00 67.44 97 ALA A O 1
ATOM 730 N N . SER A 1 98 ? -24.525 1.626 -0.924 1.00 73.94 98 SER A N 1
ATOM 731 C CA . SER A 1 98 ? -23.579 0.519 -0.737 1.00 73.94 98 SER A CA 1
ATOM 732 C C . SER A 1 98 ? -24.262 -0.655 -0.036 1.00 73.94 98 SER A C 1
ATOM 734 O O . SER A 1 98 ? -25.279 -0.482 0.634 1.00 73.94 98 SER A O 1
ATOM 736 N N . GLY A 1 99 ? -23.663 -1.849 -0.105 1.00 71.62 99 GLY A N 1
ATOM 737 C CA . GLY A 1 99 ? -24.114 -2.971 0.723 1.00 71.62 99 GLY A CA 1
ATOM 738 C C . GLY A 1 99 ? -24.222 -2.581 2.203 1.00 71.62 99 GLY A C 1
ATOM 739 O O . GLY A 1 99 ? -25.180 -2.958 2.860 1.00 71.62 99 GLY A O 1
ATOM 740 N N . PHE A 1 100 ? -23.312 -1.744 2.713 1.00 74.12 100 PHE A N 1
ATOM 741 C CA . PHE A 1 100 ? -23.394 -1.242 4.086 1.00 74.12 100 PHE A CA 1
ATOM 742 C C . PHE A 1 100 ? -24.625 -0.363 4.315 1.00 74.12 100 PHE A C 1
ATOM 744 O O . PHE A 1 100 ? -25.355 -0.592 5.275 1.00 74.12 100 PHE A O 1
ATOM 751 N N . ASP A 1 101 ? -24.901 0.572 3.407 1.00 72.38 101 ASP A N 1
ATOM 752 C CA . ASP A 1 101 ? -26.061 1.463 3.497 1.00 72.38 101 ASP A CA 1
ATOM 753 C C . ASP A 1 101 ? -27.389 0.684 3.439 1.00 72.38 101 ASP A C 1
ATOM 755 O O . ASP A 1 101 ? -28.312 0.996 4.188 1.00 72.38 101 ASP A O 1
ATOM 759 N N . LEU A 1 102 ? -27.475 -0.366 2.611 1.00 72.38 102 LEU A N 1
ATOM 760 C CA . LEU A 1 102 ? -28.661 -1.229 2.504 1.00 72.38 102 LEU A CA 1
ATOM 761 C C . LEU A 1 102 ? -28.953 -2.016 3.789 1.00 72.38 102 LEU A C 1
ATOM 763 O O . LEU A 1 102 ? -30.112 -2.309 4.073 1.00 72.38 102 LEU A O 1
ATOM 767 N N . TYR A 1 103 ? -27.919 -2.331 4.572 1.00 73.81 103 TYR A N 1
ATOM 768 C CA . TYR A 1 103 ? -28.051 -2.973 5.882 1.00 73.81 103 TYR A CA 1
ATOM 769 C C . TYR A 1 103 ? -28.080 -1.966 7.046 1.00 73.81 103 TYR A C 1
ATOM 771 O O .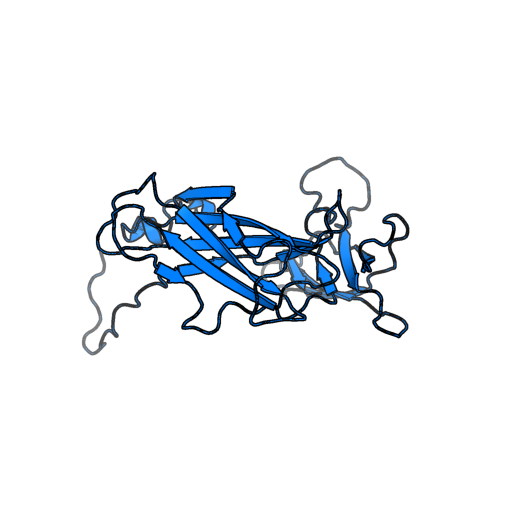 TYR A 1 103 ? -28.054 -2.379 8.203 1.00 73.81 103 TYR A O 1
ATOM 779 N N . GLY A 1 104 ? -28.123 -0.655 6.771 1.00 74.88 104 GLY A N 1
ATOM 780 C CA . GLY A 1 104 ? -28.123 0.387 7.805 1.00 74.88 104 GLY A CA 1
ATOM 781 C C . GLY A 1 104 ? -26.810 0.485 8.592 1.00 74.88 104 GLY A C 1
ATOM 782 O O . GLY A 1 104 ? -26.803 0.951 9.729 1.00 74.88 104 GLY A O 1
ATOM 783 N N . ILE A 1 105 ? -25.697 0.033 8.011 1.00 76.31 105 ILE A N 1
ATOM 784 C CA . ILE A 1 105 ? -24.382 -0.010 8.652 1.00 76.31 105 ILE A CA 1
ATOM 785 C C . ILE A 1 105 ? -23.543 1.181 8.186 1.00 76.31 105 ILE A C 1
ATOM 787 O O . ILE A 1 105 ? -23.296 1.357 6.994 1.00 76.31 105 ILE A O 1
ATOM 791 N N . THR A 1 106 ? -23.029 1.968 9.130 1.00 77.62 106 THR A N 1
ATOM 792 C CA . THR A 1 106 ? -22.057 3.028 8.830 1.00 77.62 106 THR A CA 1
ATOM 793 C C . THR A 1 106 ? -20.648 2.441 8.769 1.00 77.62 106 THR A C 1
ATOM 795 O O . THR A 1 106 ? -20.183 1.815 9.719 1.00 77.62 106 THR A O 1
ATOM 798 N N . ALA A 1 107 ? -19.946 2.665 7.659 1.00 82.31 107 ALA A N 1
ATOM 799 C CA . ALA A 1 107 ? -18.564 2.237 7.468 1.00 82.31 107 ALA A CA 1
ATOM 800 C C . ALA A 1 107 ? -17.680 3.424 7.069 1.00 82.31 107 ALA A C 1
ATOM 802 O O . ALA A 1 107 ? -18.125 4.322 6.354 1.00 82.31 107 ALA A O 1
ATOM 803 N N . TRP A 1 108 ? -16.421 3.406 7.495 1.00 86.88 108 TRP A N 1
ATOM 804 C CA . TRP A 1 108 ? -15.427 4.434 7.199 1.00 86.88 108 TRP A CA 1
ATOM 805 C C . TRP A 1 108 ? -14.248 3.847 6.437 1.00 86.88 108 TRP A C 1
ATOM 807 O O . TRP A 1 108 ? -13.855 2.700 6.645 1.00 86.88 108 TRP A O 1
ATOM 817 N N . LYS A 1 109 ? -13.680 4.646 5.541 1.00 89.38 109 LYS A N 1
ATOM 818 C CA . LYS A 1 109 ? -12.431 4.370 4.848 1.00 89.38 109 LYS A CA 1
ATOM 819 C C . LYS A 1 109 ? -11.392 5.381 5.314 1.00 89.38 109 LYS A C 1
ATOM 821 O O . LYS A 1 109 ? -11.581 6.580 5.121 1.00 89.38 109 LYS A O 1
ATOM 826 N N . TYR A 1 110 ? -10.305 4.861 5.866 1.00 93.06 110 TYR A N 1
ATOM 827 C CA . TYR A 1 110 ? -9.107 5.605 6.230 1.00 93.06 110 TYR A CA 1
ATOM 828 C C . TYR A 1 110 ? -8.031 5.328 5.188 1.00 93.06 110 TYR A C 1
ATOM 830 O O . TYR A 1 110 ? -7.816 4.169 4.826 1.00 93.06 110 TYR A O 1
ATOM 838 N N . GLU A 1 111 ? -7.389 6.369 4.675 1.00 95.06 111 GLU A N 1
ATOM 839 C CA . GLU A 1 111 ? -6.277 6.247 3.729 1.00 95.06 111 GLU A CA 1
ATOM 840 C C . GLU A 1 111 ? -4.975 6.632 4.423 1.00 95.06 111 GLU A C 1
ATOM 842 O O . GLU A 1 111 ? -4.953 7.533 5.262 1.00 95.06 111 GLU A O 1
ATOM 847 N N . PHE A 1 112 ? -3.898 5.933 4.076 1.00 96.75 112 PHE A N 1
ATOM 848 C CA . PHE A 1 112 ? -2.589 6.099 4.691 1.00 96.75 112 PHE A CA 1
ATOM 849 C C . PHE A 1 112 ? -1.526 6.292 3.625 1.00 96.75 112 PHE A C 1
ATOM 851 O O . PHE A 1 112 ? -1.566 5.656 2.567 1.00 96.75 112 PHE A O 1
ATOM 858 N N . GLU A 1 113 ? -0.562 7.138 3.958 1.00 95.50 113 GLU A N 1
ATOM 859 C CA . GLU A 1 113 ? 0.673 7.332 3.219 1.00 95.50 113 GLU A CA 1
ATOM 860 C C . GLU A 1 113 ? 1.817 7.364 4.236 1.00 95.50 113 GLU A C 1
ATOM 862 O O . GLU A 1 113 ? 1.782 8.122 5.209 1.00 95.50 113 GLU A O 1
ATOM 867 N N . ALA A 1 114 ? 2.791 6.481 4.053 1.00 94.06 114 ALA A N 1
ATOM 868 C CA . ALA A 1 114 ? 3.975 6.393 4.891 1.00 94.06 114 ALA A CA 1
ATOM 869 C C . ALA A 1 114 ? 5.231 6.454 4.022 1.00 94.06 114 ALA A C 1
ATOM 871 O O . ALA A 1 114 ? 5.304 5.811 2.973 1.00 94.06 114 ALA A O 1
ATOM 872 N N . HIS A 1 115 ? 6.221 7.217 4.479 1.00 93.69 115 HIS A N 1
ATOM 873 C CA . HIS A 1 115 ? 7.539 7.283 3.860 1.00 93.69 115 HIS A CA 1
ATOM 874 C C . HIS A 1 115 ? 8.446 6.270 4.554 1.00 93.69 115 HIS A C 1
ATOM 876 O O . HIS A 1 115 ? 8.762 6.409 5.734 1.00 93.69 115 HIS A O 1
ATOM 882 N N . ILE A 1 116 ? 8.844 5.242 3.818 1.00 93.25 116 ILE A N 1
ATOM 883 C CA . ILE A 1 116 ? 9.649 4.125 4.300 1.00 93.25 116 ILE A CA 1
ATOM 884 C C . ILE A 1 116 ? 11.071 4.292 3.764 1.00 93.25 116 ILE A C 1
ATOM 886 O O . ILE A 1 116 ? 11.273 4.638 2.598 1.00 93.25 116 ILE A O 1
ATOM 890 N N . ASN A 1 117 ? 12.075 4.040 4.600 1.00 91.44 117 ASN A N 1
ATOM 891 C CA . ASN A 1 117 ? 13.462 4.040 4.149 1.00 91.44 117 ASN A CA 1
ATOM 892 C C . ASN A 1 117 ? 13.661 2.920 3.114 1.00 91.44 117 ASN A C 1
ATOM 894 O O . ASN A 1 117 ? 13.415 1.754 3.407 1.00 91.44 117 ASN A O 1
ATOM 898 N N . ALA A 1 118 ? 14.112 3.254 1.903 1.00 90.75 118 ALA A N 1
ATOM 899 C CA . ALA A 1 118 ? 14.259 2.260 0.842 1.00 90.75 118 ALA A CA 1
ATOM 900 C C . ALA A 1 118 ? 15.337 1.204 1.136 1.00 90.75 118 ALA A C 1
ATOM 902 O O . ALA A 1 118 ? 15.193 0.055 0.723 1.00 90.75 118 ALA A O 1
ATOM 903 N N . ALA A 1 119 ? 16.390 1.556 1.881 1.00 88.25 119 ALA A N 1
ATOM 904 C CA . ALA A 1 119 ? 17.450 0.614 2.228 1.00 88.25 119 ALA A CA 1
ATOM 905 C C . ALA A 1 119 ? 16.923 -0.518 3.119 1.00 88.25 119 ALA A C 1
ATOM 907 O O . ALA A 1 119 ? 17.289 -1.677 2.924 1.00 88.25 119 ALA A O 1
ATOM 908 N N . SER A 1 120 ? 16.040 -0.183 4.061 1.00 87.94 120 SER A N 1
ATOM 909 C CA . SER A 1 120 ? 15.557 -1.116 5.072 1.00 87.94 120 SER A CA 1
ATOM 910 C C . SER A 1 120 ? 14.164 -1.685 4.799 1.00 87.94 120 SER A C 1
ATOM 912 O O . SER A 1 120 ? 13.869 -2.788 5.242 1.00 87.94 120 SER A O 1
ATOM 914 N N . SER A 1 121 ? 13.364 -1.016 3.962 1.00 91.31 121 SER A N 1
ATOM 915 C CA . SER A 1 121 ? 12.050 -1.480 3.506 1.00 91.31 121 SER A CA 1
ATOM 916 C C . SER A 1 121 ? 11.068 -1.749 4.659 1.00 91.31 121 SER A C 1
ATOM 918 O O . SER A 1 121 ? 11.238 -1.259 5.776 1.00 91.31 121 SER A O 1
ATOM 920 N N . ILE A 1 122 ? 9.994 -2.479 4.372 1.00 92.00 122 ILE A N 1
ATOM 921 C CA . ILE A 1 122 ? 8.913 -2.811 5.303 1.00 92.00 122 ILE A CA 1
ATOM 922 C C . ILE A 1 122 ? 8.677 -4.326 5.311 1.00 92.00 122 ILE A C 1
ATOM 924 O O . ILE A 1 122 ? 8.659 -4.951 4.255 1.00 92.00 122 ILE A O 1
ATOM 928 N N . ASP A 1 123 ? 8.498 -4.902 6.502 1.00 92.00 123 ASP A N 1
ATOM 929 C CA . ASP A 1 123 ? 8.159 -6.325 6.687 1.00 92.00 123 ASP A CA 1
ATOM 930 C C . ASP A 1 123 ? 6.647 -6.535 6.780 1.00 92.00 123 ASP A C 1
ATOM 932 O O . ASP A 1 123 ? 6.033 -7.270 6.014 1.00 92.00 123 ASP A O 1
ATOM 936 N N . LYS A 1 124 ? 6.027 -5.839 7.732 1.00 93.12 124 LYS A N 1
ATOM 937 C CA . LYS A 1 124 ? 4.603 -5.938 8.033 1.00 93.12 124 LYS A CA 1
ATOM 938 C C . LYS A 1 124 ? 4.085 -4.640 8.615 1.00 93.12 124 LYS A C 1
ATOM 940 O O . LYS A 1 124 ? 4.849 -3.797 9.088 1.00 93.12 124 LYS A O 1
ATOM 945 N N . PHE A 1 125 ? 2.768 -4.505 8.619 1.00 95.31 125 PHE A N 1
ATOM 946 C CA . PHE A 1 125 ? 2.073 -3.363 9.195 1.00 95.31 125 PHE A CA 1
ATOM 947 C C . PHE A 1 125 ? 0.820 -3.772 9.968 1.00 95.31 125 PHE A C 1
ATOM 949 O O . PHE A 1 125 ? 0.303 -4.881 9.831 1.00 95.31 125 PHE A O 1
ATOM 956 N N . TRP A 1 126 ? 0.322 -2.867 10.801 1.00 95.81 126 TRP A N 1
ATOM 957 C CA . TRP A 1 126 ? -0.948 -2.981 11.518 1.00 95.81 126 TRP A CA 1
ATOM 958 C C . TRP A 1 126 ? -1.522 -1.589 11.780 1.00 95.81 126 TRP A C 1
ATOM 960 O O . TRP A 1 126 ? -0.900 -0.578 11.454 1.00 95.81 126 TRP A O 1
ATOM 970 N N . PHE A 1 127 ? -2.720 -1.527 12.353 1.00 95.81 127 PHE A N 1
ATOM 971 C CA . PHE A 1 127 ? -3.365 -0.262 12.695 1.00 95.81 127 PHE A CA 1
ATOM 972 C C . PHE A 1 127 ? -3.733 -0.221 14.172 1.00 95.81 127 PHE A C 1
ATOM 974 O O . PHE A 1 127 ? -4.054 -1.252 14.765 1.00 95.81 127 PHE A O 1
ATOM 981 N N . GLU A 1 128 ? -3.757 0.979 14.734 1.00 95.00 128 GLU A N 1
ATOM 982 C CA . GLU A 1 128 ? -4.423 1.264 16.001 1.00 95.00 128 GLU A CA 1
ATOM 983 C C . GLU A 1 128 ? -5.528 2.290 15.778 1.00 95.00 128 GLU A C 1
ATOM 985 O O . GLU A 1 128 ? -5.352 3.268 15.048 1.00 95.00 128 GLU A O 1
ATOM 990 N N . ILE A 1 129 ? -6.668 2.052 16.416 1.00 92.31 129 ILE A N 1
ATOM 991 C CA . ILE A 1 129 ? -7.815 2.953 16.446 1.00 92.31 129 ILE A CA 1
ATOM 992 C C . ILE A 1 129 ? -7.920 3.503 17.866 1.00 92.31 129 ILE A C 1
ATOM 994 O O . ILE A 1 129 ? -8.127 2.735 18.810 1.00 92.31 129 ILE A O 1
ATOM 998 N N . ASP A 1 130 ? -7.794 4.818 18.006 1.00 92.00 130 ASP A N 1
ATOM 999 C CA . ASP A 1 130 ? -8.041 5.545 19.249 1.00 92.00 130 ASP A CA 1
ATOM 1000 C C . ASP A 1 130 ? -9.322 6.368 19.091 1.00 92.00 130 ASP A C 1
ATOM 1002 O O . ASP A 1 130 ? -9.431 7.240 18.226 1.00 92.00 130 ASP A O 1
ATOM 1006 N N . GLU A 1 131 ? -10.325 6.059 19.905 1.00 89.38 131 GLU A N 1
ATOM 1007 C CA . GLU A 1 131 ? -11.592 6.789 19.907 1.00 89.38 131 GLU A CA 1
ATOM 1008 C C . GLU A 1 131 ? -11.507 8.097 20.697 1.00 89.38 131 GLU A C 1
ATOM 1010 O O . GLU A 1 131 ? -12.415 8.919 20.607 1.00 89.38 131 GLU A O 1
ATOM 1015 N N . HIS A 1 132 ? -10.454 8.313 21.486 1.00 90.06 132 HIS A N 1
ATOM 1016 C CA . HIS A 1 132 ? -10.347 9.458 22.391 1.00 90.06 132 HIS A CA 1
ATOM 1017 C C . HIS A 1 132 ? -11.569 9.623 23.324 1.00 90.06 132 HIS A C 1
ATOM 1019 O O . HIS A 1 132 ? -11.858 10.719 23.798 1.00 90.06 132 HIS A O 1
ATOM 1025 N N . ASP A 1 133 ? -12.277 8.527 23.617 1.00 87.19 133 ASP A N 1
ATOM 1026 C CA . ASP A 1 133 ? -13.437 8.457 24.519 1.00 87.19 133 ASP A CA 1
ATOM 1027 C C . ASP A 1 133 ? -13.069 7.878 25.902 1.00 87.19 133 ASP A C 1
ATOM 1029 O O . ASP A 1 133 ? -13.939 7.621 26.732 1.00 87.19 133 ASP A O 1
ATOM 1033 N N . GLY A 1 134 ? -11.770 7.661 26.149 1.00 87.81 134 GLY A N 1
ATOM 1034 C CA . GLY A 1 134 ? -11.239 7.020 27.353 1.00 87.81 134 GLY A CA 1
ATOM 1035 C C . GLY A 1 134 ? -11.221 5.487 27.301 1.00 87.81 134 GLY A C 1
ATOM 1036 O O . GLY A 1 134 ? -10.713 4.866 28.235 1.00 87.81 134 GLY A O 1
ATOM 1037 N N . SER A 1 135 ? -11.736 4.862 26.234 1.00 88.50 135 SER A N 1
ATOM 1038 C CA . SER A 1 135 ? -11.607 3.415 26.029 1.00 88.50 135 SER A CA 1
ATOM 1039 C C . SER A 1 135 ? -10.199 3.018 25.553 1.00 88.50 135 SER A C 1
ATOM 1041 O O . SER A 1 135 ? -9.473 3.842 24.992 1.00 88.50 135 SER A O 1
ATOM 1043 N N . PRO A 1 136 ? -9.774 1.758 25.776 1.00 91.25 136 PRO A N 1
ATOM 1044 C CA . PRO A 1 136 ? -8.509 1.267 25.245 1.00 91.25 136 PRO A CA 1
ATOM 1045 C C . PRO A 1 136 ? -8.460 1.331 23.716 1.00 91.25 136 PRO A C 1
ATOM 1047 O O . PRO A 1 136 ? -9.442 1.031 23.032 1.00 91.25 136 PRO A O 1
ATOM 1050 N N . LYS A 1 137 ? -7.277 1.646 23.182 1.00 91.50 137 LYS A N 1
ATOM 1051 C CA . LYS A 1 137 ? -7.019 1.601 21.740 1.00 91.50 137 LYS A CA 1
ATOM 1052 C C . LYS A 1 137 ? -7.264 0.199 21.200 1.00 91.50 137 LYS A C 1
ATOM 1054 O O . LYS A 1 137 ? -6.857 -0.794 21.803 1.00 91.50 137 LYS A O 1
ATOM 1059 N N . THR A 1 138 ? -7.892 0.121 20.034 1.00 91.19 138 THR A N 1
ATOM 1060 C CA . THR A 1 138 ? -8.122 -1.155 19.353 1.00 91.19 138 THR A CA 1
ATOM 1061 C C . THR A 1 138 ? -7.052 -1.407 18.319 1.00 91.19 138 THR A C 1
ATOM 1063 O O . THR A 1 138 ? -6.855 -0.605 17.409 1.00 91.19 138 THR A O 1
ATOM 1066 N N . MET A 1 139 ? -6.394 -2.555 18.437 1.00 92.00 139 MET A N 1
ATOM 1067 C CA . MET A 1 139 ? -5.393 -2.996 17.481 1.00 92.00 139 MET A CA 1
ATOM 1068 C C . MET A 1 139 ? -6.039 -3.826 16.371 1.00 92.00 139 MET A C 1
ATOM 1070 O O . MET A 1 139 ? -6.775 -4.777 16.626 1.00 92.00 139 MET A O 1
ATOM 1074 N N . VAL A 1 140 ? -5.737 -3.478 15.123 1.00 93.38 140 VAL A N 1
ATOM 1075 C CA . VAL A 1 140 ? -6.168 -4.197 13.923 1.00 93.38 140 VAL A CA 1
ATOM 1076 C C . VAL A 1 140 ? -4.928 -4.784 13.258 1.00 93.38 140 VAL A C 1
ATOM 1078 O O . VAL A 1 140 ? -4.255 -4.123 12.467 1.00 93.38 140 VAL A O 1
ATOM 1081 N N . ASN A 1 141 ? -4.619 -6.034 13.597 1.00 93.12 141 ASN A N 1
ATOM 1082 C CA . ASN A 1 141 ? -3.351 -6.695 13.275 1.00 93.12 141 ASN A CA 1
ATOM 1083 C C . ASN A 1 141 ? -3.534 -8.145 12.790 1.00 93.12 141 ASN A C 1
ATOM 1085 O O . ASN A 1 141 ? -2.717 -8.999 13.117 1.00 93.12 141 ASN A O 1
ATOM 1089 N N . ASN A 1 142 ? -4.611 -8.447 12.058 1.00 91.00 142 ASN A N 1
ATOM 1090 C CA . ASN A 1 142 ? -4.843 -9.782 11.488 1.00 91.00 142 ASN A CA 1
ATOM 1091 C C . ASN A 1 142 ? -4.735 -10.934 12.520 1.00 91.00 142 ASN A C 1
ATOM 1093 O O . ASN A 1 142 ? -4.081 -11.943 12.281 1.00 91.00 142 ASN A O 1
ATOM 1097 N N . GLY A 1 143 ? -5.316 -10.754 13.712 1.00 88.62 143 GLY A N 1
ATOM 1098 C CA . GLY A 1 143 ? -5.276 -11.770 14.771 1.00 88.62 143 GLY A CA 1
ATOM 1099 C C . GLY A 1 143 ? -3.928 -11.904 15.492 1.00 88.62 143 GLY A C 1
ATOM 1100 O O . GLY A 1 143 ? -3.686 -12.926 16.123 1.00 88.62 143 GLY A O 1
ATOM 1101 N N . GLY A 1 144 ? -3.057 -10.895 15.412 1.00 89.50 144 GLY A N 1
ATOM 1102 C CA . GLY A 1 144 ? -1.742 -10.882 16.063 1.00 89.50 144 GLY A CA 1
ATOM 1103 C C . GLY A 1 144 ? -0.562 -10.935 15.096 1.00 89.50 144 GLY A C 1
ATOM 1104 O O . GLY A 1 144 ? 0.524 -10.485 15.453 1.00 89.50 144 GLY A O 1
ATOM 1105 N N . SER A 1 145 ? -0.766 -11.425 13.872 1.00 89.62 145 SER A N 1
ATOM 1106 C CA . SER A 1 145 ? 0.318 -11.628 12.899 1.00 89.62 145 SER A CA 1
ATOM 1107 C C . SER A 1 145 ? 0.758 -10.348 12.179 1.00 89.62 145 SER A C 1
ATOM 1109 O O . SER A 1 145 ? 1.872 -10.271 11.670 1.00 89.62 145 SER A O 1
ATOM 1111 N N . GLY A 1 146 ? -0.095 -9.323 12.150 1.00 92.06 146 GLY A N 1
ATOM 1112 C CA . GLY A 1 146 ? 0.066 -8.176 11.261 1.00 92.06 146 GLY A CA 1
ATOM 1113 C C . GLY A 1 146 ? -0.276 -8.518 9.807 1.00 92.06 146 GLY A C 1
ATOM 1114 O O . GLY A 1 146 ? -0.746 -9.612 9.487 1.00 92.06 146 GLY A O 1
ATOM 1115 N N . TYR A 1 147 ? -0.084 -7.541 8.929 1.00 94.06 147 TYR A N 1
ATOM 1116 C CA . TYR A 1 147 ? -0.246 -7.687 7.486 1.00 94.06 147 TYR A CA 1
ATOM 1117 C C . TYR A 1 147 ? 1.135 -7.688 6.838 1.00 94.06 147 TYR A C 1
ATOM 1119 O O . TYR A 1 147 ? 1.807 -6.658 6.844 1.00 94.06 147 TYR A O 1
ATOM 1127 N N . GLU A 1 148 ? 1.553 -8.841 6.328 1.00 92.88 148 GLU A N 1
ATOM 1128 C CA . GLU A 1 148 ? 2.878 -9.047 5.739 1.00 92.88 148 GLU A CA 1
ATOM 1129 C C . GLU A 1 148 ? 2.996 -8.399 4.352 1.00 92.88 148 GLU A C 1
ATOM 1131 O O . GLU A 1 148 ? 2.021 -8.287 3.601 1.00 92.88 148 GLU A O 1
ATOM 1136 N N . ILE A 1 149 ? 4.206 -7.953 4.024 1.00 91.38 149 ILE A N 1
ATOM 1137 C CA . ILE A 1 149 ? 4.608 -7.481 2.703 1.00 91.38 149 ILE A CA 1
ATOM 1138 C C . ILE A 1 149 ? 5.433 -8.591 2.059 1.00 91.38 149 ILE A C 1
ATOM 1140 O O . ILE A 1 149 ? 6.598 -8.798 2.383 1.00 91.38 149 ILE A O 1
ATOM 1144 N N . GLU A 1 150 ? 4.809 -9.312 1.132 1.00 85.62 150 GLU A N 1
ATOM 1145 C CA . GLU A 1 150 ? 5.404 -10.500 0.506 1.00 85.62 150 GLU A CA 1
ATOM 1146 C C . GLU A 1 150 ? 6.617 -10.165 -0.375 1.00 85.62 150 GLU A C 1
ATOM 1148 O O . GLU A 1 150 ? 7.533 -10.976 -0.517 1.00 85.62 150 GLU A O 1
ATOM 1153 N N . ASN A 1 151 ? 6.636 -8.971 -0.977 1.00 85.69 151 ASN A N 1
ATOM 1154 C CA . ASN A 1 151 ? 7.652 -8.582 -1.945 1.00 85.69 151 ASN A CA 1
ATOM 1155 C C . ASN A 1 151 ? 7.979 -7.084 -1.877 1.00 85.69 151 ASN A C 1
ATOM 1157 O O . ASN A 1 151 ? 7.094 -6.229 -1.879 1.00 85.69 151 ASN A O 1
ATOM 1161 N N . ASP A 1 152 ? 9.272 -6.776 -1.888 1.00 88.88 152 ASP A N 1
ATOM 1162 C CA . ASP A 1 152 ? 9.833 -5.436 -2.076 1.00 88.88 152 ASP A CA 1
ATOM 1163 C C . ASP A 1 152 ? 10.943 -5.401 -3.151 1.00 88.88 152 ASP A C 1
ATOM 1165 O O . ASP A 1 152 ? 11.605 -4.377 -3.330 1.00 88.88 152 ASP A O 1
ATOM 1169 N N . GLN A 1 153 ? 11.191 -6.526 -3.829 1.00 89.94 153 GLN A N 1
ATOM 1170 C CA . GLN A 1 153 ? 12.205 -6.668 -4.873 1.00 89.94 153 GLN A CA 1
ATOM 1171 C C . GLN A 1 153 ? 11.688 -6.169 -6.212 1.00 89.94 153 GLN A C 1
ATOM 1173 O O . GLN A 1 153 ? 12.443 -5.555 -6.956 1.00 89.94 153 GLN A O 1
ATOM 1178 N N . VAL A 1 154 ? 10.411 -6.422 -6.503 1.00 91.25 154 VAL A N 1
ATOM 1179 C CA . VAL A 1 154 ? 9.733 -6.000 -7.729 1.00 91.25 154 VAL A CA 1
ATOM 1180 C C . VAL A 1 154 ? 8.485 -5.227 -7.328 1.00 91.25 154 VAL A C 1
ATOM 1182 O O . VAL A 1 154 ? 7.607 -5.758 -6.654 1.00 91.25 154 VAL A O 1
ATOM 1185 N N . LEU A 1 155 ? 8.434 -3.950 -7.694 1.00 91.94 155 LEU A N 1
ATOM 1186 C CA . LEU A 1 155 ? 7.396 -3.017 -7.275 1.00 91.94 155 LEU A CA 1
ATOM 1187 C C . LEU A 1 155 ? 6.699 -2.418 -8.490 1.00 91.94 155 LEU A C 1
ATOM 1189 O O . LEU A 1 155 ? 7.345 -1.963 -9.432 1.00 91.94 155 LEU A O 1
ATOM 1193 N N . PHE A 1 156 ? 5.373 -2.348 -8.441 1.00 90.81 156 PHE A N 1
ATOM 1194 C CA . PHE A 1 156 ? 4.599 -1.597 -9.420 1.00 90.81 156 PHE A CA 1
ATOM 1195 C C . PHE A 1 156 ? 4.514 -0.118 -9.024 1.00 90.81 156 PHE A C 1
ATOM 1197 O O . PHE A 1 156 ? 4.150 0.204 -7.892 1.00 90.81 156 PHE A O 1
ATOM 1204 N N . ASP A 1 157 ? 4.773 0.783 -9.971 1.00 90.88 157 ASP A N 1
ATOM 1205 C CA . ASP A 1 157 ? 4.704 2.226 -9.760 1.00 90.88 157 ASP A CA 1
ATOM 1206 C C . ASP A 1 157 ? 3.394 2.829 -10.291 1.00 90.88 157 ASP A C 1
ATOM 1208 O O . ASP A 1 157 ? 3.299 3.174 -11.472 1.00 90.88 157 ASP A O 1
ATOM 1212 N N . PRO A 1 158 ? 2.374 3.039 -9.446 1.00 85.25 158 PRO A N 1
ATOM 1213 C CA . PRO A 1 158 ? 1.105 3.599 -9.894 1.00 85.25 158 PRO A CA 1
ATOM 1214 C C . PRO A 1 158 ? 1.169 5.089 -10.254 1.00 85.25 158 PRO A C 1
ATOM 1216 O O . PRO A 1 158 ? 0.204 5.586 -10.825 1.00 85.25 158 PRO A O 1
ATOM 1219 N N . VAL A 1 159 ? 2.221 5.815 -9.861 1.00 85.94 159 VAL A N 1
ATOM 1220 C CA . VAL A 1 159 ? 2.319 7.270 -10.060 1.00 85.94 159 VAL A CA 1
ATOM 1221 C C . VAL A 1 159 ? 2.952 7.582 -11.408 1.00 85.94 159 VAL A C 1
ATOM 1223 O O . VAL A 1 159 ? 2.476 8.469 -12.112 1.00 85.94 159 VAL A O 1
ATOM 1226 N N . ARG A 1 160 ? 4.014 6.855 -11.770 1.00 87.19 160 ARG A N 1
ATOM 1227 C CA . ARG A 1 160 ? 4.691 7.007 -13.066 1.00 87.19 160 ARG A CA 1
ATOM 1228 C C . ARG A 1 160 ? 4.016 6.206 -14.179 1.00 87.19 160 ARG A C 1
ATOM 1230 O O . ARG A 1 160 ? 4.179 6.549 -15.345 1.00 87.19 160 ARG A O 1
ATOM 1237 N N . SER A 1 161 ? 3.250 5.170 -13.837 1.00 86.62 161 SER A N 1
ATOM 1238 C CA . SER A 1 161 ? 2.448 4.445 -14.824 1.00 86.62 161 SER A CA 1
ATOM 1239 C C . SER A 1 161 ? 1.308 5.313 -15.333 1.00 86.62 161 SER A C 1
ATOM 1241 O O . SER A 1 161 ? 0.549 5.889 -14.553 1.00 86.62 161 SER A O 1
ATOM 1243 N N . ALA A 1 162 ? 1.155 5.377 -16.650 1.00 72.94 162 ALA A N 1
ATOM 1244 C CA . ALA A 1 162 ? 0.185 6.251 -17.283 1.00 72.94 162 ALA A CA 1
ATOM 1245 C C . ALA A 1 162 ? -0.949 5.438 -17.913 1.00 72.94 162 ALA A C 1
ATOM 1247 O O . ALA A 1 162 ? -0.753 4.700 -18.879 1.00 72.94 162 ALA A O 1
ATOM 1248 N N . PHE A 1 163 ? -2.163 5.628 -17.391 1.00 61.75 163 PHE A N 1
ATOM 1249 C CA . PHE A 1 163 ? -3.393 5.126 -17.996 1.00 61.75 163 PHE A CA 1
ATOM 1250 C C . PHE A 1 163 ? -4.106 6.298 -18.682 1.00 61.75 163 PHE A C 1
ATOM 1252 O O . PHE A 1 163 ? -4.815 7.078 -18.046 1.00 61.75 163 PHE A O 1
ATOM 1259 N N . HIS A 1 164 ? -3.862 6.474 -19.980 1.00 50.69 164 HIS A N 1
ATOM 1260 C CA . HIS A 1 164 ? -4.473 7.549 -20.759 1.00 50.69 164 HIS A CA 1
ATOM 1261 C C . HIS A 1 164 ? -5.908 7.159 -21.136 1.00 50.69 164 HIS A C 1
ATOM 1263 O O . HIS A 1 164 ? -6.136 6.441 -22.107 1.00 50.69 164 HIS A O 1
ATOM 1269 N N . VAL A 1 165 ? -6.888 7.620 -20.356 1.00 42.16 165 VAL A N 1
ATOM 1270 C CA . VAL A 1 165 ? -8.322 7.438 -20.634 1.00 42.16 165 VAL A CA 1
ATOM 1271 C C . VAL A 1 165 ? -8.886 8.788 -21.087 1.00 42.16 165 VAL A C 1
ATOM 1273 O O . VAL A 1 165 ? -8.940 9.700 -20.270 1.00 42.16 165 VAL A O 1
ATOM 1276 N N . PHE A 1 166 ? -9.328 8.898 -22.350 1.00 45.31 166 PHE A N 1
ATOM 1277 C CA . PHE A 1 166 ? -10.068 10.030 -22.979 1.00 45.31 166 PHE A CA 1
ATOM 1278 C C . PHE A 1 166 ? -9.238 11.129 -23.711 1.00 45.31 166 PHE A C 1
ATOM 1280 O O . PHE A 1 166 ? -8.065 11.328 -23.407 1.00 45.31 166 PHE A O 1
ATOM 1287 N N . PRO A 1 167 ? -9.778 11.764 -24.789 1.00 43.53 167 PRO A N 1
ATOM 1288 C CA . PRO A 1 167 ? -9.249 11.593 -26.142 1.00 43.53 167 PRO A CA 1
ATOM 1289 C C . PRO A 1 167 ? -8.459 12.800 -26.668 1.00 43.53 167 PRO A C 1
ATOM 1291 O O . PRO A 1 167 ? -8.926 13.937 -26.653 1.00 43.53 167 PRO A O 1
ATOM 1294 N N . LYS A 1 168 ? -7.313 12.522 -27.289 1.00 38.28 168 LYS A N 1
ATOM 1295 C CA . LYS A 1 168 ? -6.718 13.367 -28.335 1.00 38.28 168 LYS A CA 1
ATOM 1296 C C . LYS A 1 168 ? -6.125 12.491 -29.434 1.00 38.28 168 LYS A C 1
ATOM 1298 O O . LYS A 1 168 ? -4.967 12.120 -29.379 1.00 38.28 168 LYS A O 1
ATOM 1303 N N . CYS A 1 169 ? -6.992 12.144 -30.381 1.00 45.44 169 CYS A N 1
ATOM 1304 C CA . CYS A 1 169 ? -6.759 11.763 -31.776 1.00 45.44 169 CYS A CA 1
ATOM 1305 C C . CYS A 1 169 ? -5.324 11.362 -32.211 1.00 45.44 169 CYS A C 1
ATOM 1307 O O . CYS A 1 169 ? -4.406 12.172 -32.173 1.00 45.44 169 CYS A O 1
ATOM 1309 N N . THR A 1 170 ? -5.220 10.176 -32.833 1.00 46.41 170 THR A N 1
ATOM 1310 C CA . THR A 1 170 ? -4.253 9.772 -33.895 1.00 46.41 170 THR A CA 1
ATOM 1311 C C . THR A 1 170 ? -2.852 9.210 -33.572 1.00 46.41 170 THR A C 1
ATOM 1313 O O . THR A 1 170 ? -2.140 8.888 -34.517 1.00 46.41 170 THR A O 1
ATOM 1316 N N . GLY A 1 171 ? -2.459 8.967 -32.317 1.00 47.75 171 GLY A N 1
ATOM 1317 C CA . GLY A 1 171 ? -1.242 8.178 -32.002 1.00 47.75 171 GLY A CA 1
ATOM 1318 C C . GLY A 1 171 ? -1.556 6.725 -31.623 1.00 47.75 171 GLY A C 1
ATOM 1319 O O . GLY A 1 171 ? -2.679 6.459 -31.223 1.00 47.75 171 GLY A O 1
ATOM 1320 N N . ASN A 1 172 ? -0.613 5.780 -31.721 1.00 46.53 172 ASN A N 1
ATOM 1321 C CA . ASN A 1 172 ? -0.742 4.479 -31.041 1.00 46.53 172 ASN A CA 1
ATOM 1322 C C . ASN A 1 172 ? -0.781 4.721 -29.521 1.00 46.53 172 ASN A C 1
ATOM 1324 O O . ASN A 1 172 ? 0.074 5.430 -28.994 1.00 46.53 172 ASN A O 1
ATOM 1328 N N . TRP A 1 173 ? -1.785 4.173 -28.834 1.00 55.28 173 TRP A N 1
ATOM 1329 C CA . TRP A 1 173 ? -2.023 4.389 -27.404 1.00 55.28 173 TRP A CA 1
ATOM 1330 C C . TRP A 1 173 ? -1.726 3.107 -26.636 1.00 55.28 173 TRP A C 1
ATOM 1332 O O . TRP A 1 173 ? -2.636 2.316 -26.401 1.00 55.28 173 TRP A O 1
ATOM 1342 N N . ASP A 1 174 ? -0.488 2.908 -26.214 1.00 62.97 174 ASP A N 1
ATOM 1343 C CA . ASP A 1 174 ? -0.180 1.786 -25.334 1.00 62.97 174 ASP A CA 1
ATOM 1344 C C . ASP A 1 174 ? -0.015 2.321 -23.908 1.00 62.97 174 ASP A C 1
ATOM 1346 O O . ASP A 1 174 ? 0.928 3.077 -23.658 1.00 62.97 174 ASP A O 1
ATOM 1350 N N . PRO A 1 175 ? -0.945 2.037 -22.969 1.00 72.81 175 PRO A N 1
ATOM 1351 C CA . PRO A 1 175 ? -0.719 2.356 -21.569 1.00 72.81 175 PRO A CA 1
ATOM 1352 C C . PRO A 1 175 ? 0.619 1.774 -21.113 1.00 72.81 175 PRO A C 1
ATOM 1354 O O . PRO A 1 175 ? 0.926 0.610 -21.359 1.00 72.81 175 PRO A O 1
ATOM 1357 N N . THR A 1 176 ? 1.424 2.594 -20.446 1.00 85.19 176 THR A N 1
ATOM 1358 C CA . THR A 1 176 ? 2.749 2.180 -19.988 1.00 85.19 176 THR A CA 1
ATOM 1359 C C . THR A 1 176 ? 2.689 1.874 -18.500 1.00 85.19 176 THR A C 1
ATOM 1361 O O . THR A 1 176 ? 2.350 2.740 -17.687 1.00 85.19 176 THR A O 1
ATOM 1364 N N . SER A 1 177 ? 3.035 0.640 -18.152 1.00 88.88 177 SER A N 1
ATOM 1365 C CA . SER A 1 177 ? 3.274 0.205 -16.781 1.00 88.88 177 SER A CA 1
ATOM 1366 C C . SER A 1 177 ? 4.748 0.376 -16.443 1.00 88.88 177 SER A C 1
ATOM 1368 O O . SER A 1 177 ? 5.610 -0.101 -17.179 1.00 88.88 177 SER A O 1
ATOM 1370 N N . ILE A 1 178 ? 5.028 1.031 -15.320 1.00 91.25 178 ILE A N 1
ATOM 1371 C CA . ILE A 1 178 ? 6.369 1.213 -14.771 1.00 91.25 178 ILE A CA 1
ATOM 1372 C C . ILE A 1 178 ? 6.573 0.245 -13.607 1.00 91.25 178 ILE A C 1
ATOM 1374 O O . ILE A 1 178 ? 5.767 0.174 -12.674 1.00 91.25 178 ILE A O 1
ATOM 1378 N N . ILE A 1 179 ? 7.672 -0.495 -13.680 1.00 92.56 179 ILE A N 1
ATOM 1379 C CA . ILE A 1 179 ? 8.087 -1.519 -12.726 1.00 92.56 179 ILE A CA 1
ATOM 1380 C C . ILE A 1 179 ? 9.443 -1.113 -12.170 1.00 92.56 179 ILE A C 1
ATOM 1382 O O . ILE A 1 179 ? 10.302 -0.622 -12.898 1.00 92.56 179 ILE A O 1
ATOM 1386 N N . GLN A 1 180 ? 9.643 -1.318 -10.880 1.00 92.38 180 GLN A N 1
ATOM 1387 C CA . GLN A 1 180 ? 10.869 -0.973 -10.178 1.00 92.38 180 GLN A CA 1
ATOM 1388 C C . GLN A 1 180 ? 11.468 -2.262 -9.634 1.00 92.38 180 GLN A C 1
ATOM 1390 O O . GLN A 1 180 ? 10.783 -3.003 -8.931 1.00 92.38 180 GLN A O 1
ATOM 1395 N N . VAL A 1 181 ? 12.731 -2.528 -9.943 1.00 92.44 181 VAL A N 1
ATOM 1396 C CA . VAL A 1 181 ? 13.429 -3.737 -9.499 1.00 92.44 181 VAL A CA 1
ATOM 1397 C C . VAL A 1 181 ? 14.636 -3.365 -8.666 1.00 92.44 181 VAL A C 1
ATOM 1399 O O . VAL A 1 181 ? 15.439 -2.540 -9.094 1.00 92.44 181 VAL A O 1
ATOM 1402 N N . ARG A 1 182 ? 14.749 -3.954 -7.473 1.00 91.19 182 ARG A N 1
ATOM 1403 C CA . ARG A 1 182 ? 15.826 -3.660 -6.528 1.00 91.19 182 ARG A CA 1
ATOM 1404 C C . ARG A 1 182 ? 17.184 -4.121 -7.079 1.00 91.19 182 ARG A C 1
ATOM 1406 O O . ARG A 1 182 ? 17.376 -5.288 -7.432 1.00 91.19 182 ARG A O 1
ATOM 1413 N N . ASP A 1 183 ? 18.136 -3.197 -7.101 1.00 83.25 183 ASP A N 1
ATOM 1414 C CA . ASP A 1 183 ? 19.535 -3.401 -7.464 1.00 83.25 183 ASP A CA 1
ATOM 1415 C C . ASP A 1 183 ? 20.214 -4.282 -6.399 1.00 83.25 183 ASP A C 1
ATOM 1417 O O . ASP A 1 183 ? 20.090 -4.030 -5.201 1.00 83.25 183 ASP A O 1
ATOM 1421 N N . GLY A 1 184 ? 20.938 -5.326 -6.814 1.00 66.69 184 GLY A N 1
ATOM 1422 C CA . GLY A 1 184 ? 21.609 -6.276 -5.903 1.00 66.69 184 GLY A CA 1
ATOM 1423 C C . GLY A 1 184 ? 21.144 -7.720 -6.071 1.00 66.69 184 GLY A C 1
ATOM 1424 O O . GLY A 1 184 ? 21.854 -8.662 -5.723 1.00 66.69 184 GLY A O 1
ATOM 1425 N N . SER A 1 185 ? 20.009 -7.899 -6.728 1.00 59.19 185 SER A N 1
ATOM 1426 C CA . SER A 1 185 ? 19.711 -9.109 -7.469 1.00 59.19 185 SER A CA 1
ATOM 1427 C C . SER A 1 185 ? 20.851 -9.294 -8.502 1.00 59.19 185 SER A C 1
ATOM 1429 O O . SER A 1 185 ? 21.181 -8.351 -9.219 1.00 59.19 185 SER A O 1
ATOM 1431 N N . SER A 1 186 ? 21.557 -10.427 -8.545 1.00 49.31 186 SER A N 1
ATOM 1432 C CA . SER A 1 186 ? 22.661 -10.652 -9.500 1.00 49.31 186 SER A CA 1
ATOM 1433 C C . SER A 1 186 ? 22.153 -11.485 -10.676 1.00 49.31 186 SER A C 1
ATOM 1435 O O . SER A 1 186 ? 21.796 -12.646 -10.509 1.00 49.31 186 SER A O 1
ATOM 1437 N N . GLY A 1 187 ? 22.065 -10.891 -11.870 1.00 58.22 187 GLY A N 1
ATOM 1438 C CA . GLY A 1 187 ? 21.581 -11.588 -13.064 1.00 58.22 187 GLY A CA 1
ATOM 1439 C C . GLY A 1 187 ? 21.137 -10.655 -14.189 1.00 58.22 187 GLY A C 1
ATOM 1440 O O . GLY A 1 187 ? 20.928 -9.461 -13.985 1.00 58.22 187 GLY A O 1
ATOM 1441 N N . SER A 1 188 ? 21.000 -11.207 -15.396 1.00 64.81 188 SER A N 1
ATOM 1442 C CA . SER A 1 188 ? 20.249 -10.566 -16.477 1.00 64.81 188 SER A CA 1
ATOM 1443 C C . SER A 1 188 ? 18.756 -10.667 -16.155 1.00 64.81 188 SER A C 1
ATOM 1445 O O . SER A 1 188 ? 18.207 -11.767 -16.141 1.00 64.81 188 SER A O 1
ATOM 1447 N N . TRP A 1 189 ? 18.102 -9.538 -15.874 1.00 69.81 189 TRP A N 1
ATOM 1448 C CA . TRP A 1 189 ? 16.657 -9.488 -15.624 1.00 69.81 189 TRP A CA 1
ATOM 1449 C C . TRP A 1 189 ? 15.888 -9.772 -16.914 1.00 69.81 189 TRP A C 1
ATOM 1451 O O . TRP A 1 189 ? 16.100 -9.090 -17.916 1.00 69.81 189 TRP A O 1
ATOM 1461 N N . SER A 1 190 ? 14.952 -10.720 -16.879 1.00 80.56 190 SER A N 1
ATOM 1462 C CA . SER A 1 190 ? 13.789 -10.677 -17.768 1.00 80.56 190 SER A CA 1
ATOM 1463 C C . SER A 1 190 ? 12.576 -10.357 -16.911 1.00 80.56 190 SER A C 1
ATOM 1465 O O . SER A 1 190 ? 12.163 -11.179 -16.095 1.00 80.56 190 SER A O 1
ATOM 1467 N N . ILE A 1 191 ? 12.032 -9.159 -17.068 1.00 85.31 191 ILE A N 1
ATOM 1468 C CA . ILE A 1 191 ? 10.814 -8.744 -16.377 1.00 85.31 191 ILE A CA 1
ATOM 1469 C C . ILE A 1 191 ? 9.693 -8.803 -17.396 1.00 85.31 191 ILE A C 1
ATOM 1471 O O . ILE A 1 191 ? 9.876 -8.426 -18.554 1.00 85.31 191 ILE A O 1
ATOM 1475 N N . ALA A 1 192 ? 8.540 -9.294 -16.975 1.00 87.00 192 ALA A N 1
ATOM 1476 C CA . ALA A 1 192 ? 7.351 -9.284 -17.795 1.00 87.00 192 ALA A CA 1
ATOM 1477 C C . ALA A 1 192 ? 6.128 -9.016 -16.928 1.00 87.00 192 ALA A C 1
ATOM 1479 O O . ALA A 1 192 ? 6.124 -9.302 -15.738 1.00 87.00 192 ALA A O 1
ATOM 1480 N N . VAL A 1 193 ? 5.097 -8.461 -17.545 1.00 84.75 193 VAL A N 1
ATOM 1481 C CA . VAL A 1 193 ? 3.826 -8.143 -16.909 1.00 84.75 193 VAL A CA 1
ATOM 1482 C C . VAL A 1 193 ? 2.784 -9.130 -17.401 1.00 84.75 193 VAL A C 1
ATOM 1484 O O . VAL A 1 193 ? 2.561 -9.254 -18.608 1.00 84.75 193 VAL A O 1
ATOM 1487 N N . ASN A 1 194 ? 2.110 -9.799 -16.472 1.00 84.69 194 ASN A N 1
ATOM 1488 C CA . ASN A 1 194 ? 0.947 -10.619 -16.778 1.00 84.69 194 ASN A CA 1
ATOM 1489 C C . ASN A 1 194 ? -0.273 -9.713 -16.889 1.00 84.69 194 ASN A C 1
ATOM 1491 O O . ASN A 1 194 ? -0.757 -9.187 -15.894 1.00 84.69 194 ASN A O 1
ATOM 1495 N N . THR A 1 195 ? -0.774 -9.521 -18.101 1.00 81.38 195 THR A N 1
ATOM 1496 C CA . THR A 1 195 ? -1.926 -8.662 -18.391 1.00 81.38 195 THR A CA 1
ATOM 1497 C C . THR A 1 195 ? -3.199 -9.481 -18.527 1.00 81.38 195 THR A C 1
ATOM 1499 O O . THR A 1 195 ? -3.168 -10.604 -19.026 1.00 81.38 195 THR A O 1
ATOM 1502 N N . PHE A 1 196 ? -4.323 -8.911 -18.093 1.00 78.50 196 PHE A N 1
ATOM 1503 C CA . PHE A 1 196 ? -5.657 -9.475 -18.273 1.00 78.50 196 PHE A CA 1
ATOM 1504 C C . PHE A 1 196 ? -6.5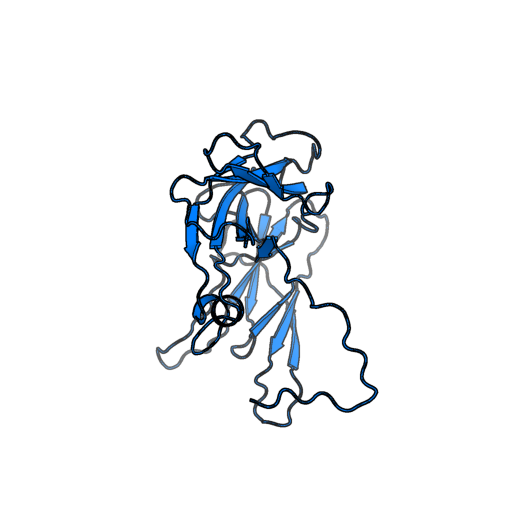74 -8.456 -18.954 1.00 78.50 196 PHE A C 1
ATOM 1506 O O . PHE A 1 196 ? -6.846 -7.377 -18.409 1.00 78.50 196 PHE A O 1
ATOM 1513 N N . ASP A 1 197 ? -7.064 -8.824 -20.134 1.00 74.12 197 ASP A N 1
ATOM 1514 C CA . ASP A 1 197 ? -8.012 -8.060 -20.938 1.00 74.12 197 ASP A CA 1
ATOM 1515 C C . ASP A 1 197 ? -9.379 -8.771 -20.967 1.00 74.12 197 ASP A C 1
ATOM 1517 O O . ASP A 1 197 ? -9.546 -9.786 -21.654 1.00 74.12 197 ASP A O 1
ATOM 1521 N N . PRO A 1 198 ? -10.376 -8.268 -20.217 1.00 66.94 198 PRO A N 1
ATOM 1522 C CA . PRO A 1 198 ? -11.729 -8.810 -20.234 1.00 66.94 198 PRO A CA 1
ATOM 1523 C C . PRO A 1 198 ? -12.574 -8.313 -21.416 1.00 66.94 198 PRO A C 1
ATOM 1525 O O . PRO A 1 198 ? -13.730 -8.713 -21.525 1.00 66.94 198 PRO A O 1
ATOM 1528 N N . ILE A 1 199 ? -12.052 -7.418 -22.261 1.00 63.50 199 ILE A N 1
ATOM 1529 C CA . ILE A 1 199 ? -12.753 -6.793 -23.390 1.00 63.50 199 ILE A CA 1
ATOM 1530 C C . ILE A 1 199 ? -12.092 -7.244 -24.697 1.00 63.50 199 ILE A C 1
ATOM 1532 O O . ILE A 1 199 ? -11.801 -6.451 -25.591 1.00 63.50 199 ILE A O 1
ATOM 1536 N N . SER A 1 200 ? -11.892 -8.552 -24.845 1.00 57.91 200 SER A N 1
ATOM 1537 C CA . SER A 1 200 ? -11.801 -9.115 -26.187 1.00 57.91 200 SER A CA 1
ATOM 1538 C C . SER A 1 200 ? -13.160 -8.878 -26.871 1.00 57.91 200 SER A C 1
ATOM 1540 O O . SER A 1 200 ? -14.208 -8.943 -26.232 1.00 57.91 200 SER A O 1
ATOM 1542 N N . LEU A 1 201 ? -13.149 -8.458 -28.136 1.00 57.69 201 LEU A N 1
ATOM 1543 C CA . LEU A 1 201 ? -14.289 -7.860 -28.847 1.00 57.69 201 LEU A CA 1
ATOM 1544 C C . LEU A 1 201 ? -15.477 -8.839 -29.046 1.00 57.69 201 LEU A C 1
ATOM 1546 O O . LEU A 1 201 ? -15.689 -9.334 -30.150 1.00 57.69 201 LEU A O 1
ATOM 1550 N N . GLY A 1 202 ? -16.281 -9.116 -28.013 1.00 57.44 202 GLY A N 1
ATOM 1551 C CA . GLY A 1 202 ? -17.548 -9.843 -28.146 1.00 57.44 202 GLY A CA 1
ATOM 1552 C C . GLY A 1 202 ? -18.121 -10.428 -26.842 1.00 57.44 202 GLY A C 1
ATOM 1553 O O . GLY A 1 202 ? -17.393 -10.681 -25.892 1.00 57.44 202 GLY A O 1
ATOM 1554 N N . PRO A 1 203 ? -19.439 -10.701 -26.779 1.00 59.06 203 PRO A N 1
ATOM 1555 C CA . PRO A 1 203 ? -20.094 -11.297 -25.605 1.00 59.06 203 PRO A CA 1
ATOM 1556 C C . PRO A 1 203 ? -19.728 -12.774 -25.356 1.00 59.06 203 PRO A C 1
ATOM 1558 O O . PRO A 1 203 ? -20.120 -13.336 -24.338 1.00 59.06 203 PRO A O 1
ATOM 1561 N N . THR A 1 204 ? -19.008 -13.415 -26.281 1.00 58.66 204 THR A N 1
ATOM 1562 C CA . THR A 1 204 ? -18.631 -14.839 -26.231 1.00 58.66 204 THR A CA 1
ATOM 1563 C C . THR A 1 204 ? -17.124 -15.071 -26.184 1.00 58.66 204 THR A C 1
ATOM 1565 O O . THR A 1 204 ? -16.687 -16.221 -26.214 1.00 58.66 204 THR A O 1
ATOM 1568 N N . SER A 1 205 ? -16.308 -14.018 -26.178 1.00 62.75 205 SER A N 1
ATOM 1569 C CA . SER A 1 205 ? -14.859 -14.169 -26.172 1.00 62.75 205 SER A CA 1
ATOM 1570 C C . SER A 1 205 ? -14.342 -14.350 -24.748 1.00 62.75 205 SER A C 1
ATOM 1572 O O . SER A 1 205 ? -14.784 -13.697 -23.803 1.00 62.75 205 SER A O 1
ATOM 1574 N N . LEU A 1 206 ? -13.412 -15.291 -24.591 1.00 69.00 206 LEU A N 1
ATOM 1575 C CA . LEU A 1 206 ? -12.730 -15.498 -23.322 1.00 69.00 206 LEU A CA 1
ATOM 1576 C C . LEU A 1 206 ? -11.844 -14.280 -23.015 1.00 69.00 206 LEU A C 1
ATOM 1578 O O . LEU A 1 206 ? -11.331 -13.646 -23.948 1.00 69.00 206 LEU A O 1
ATOM 1582 N N . PRO A 1 207 ? -11.631 -13.958 -21.730 1.00 70.44 207 PRO A N 1
ATOM 1583 C CA . PRO A 1 207 ? -10.629 -12.978 -21.355 1.00 70.44 207 PRO A CA 1
ATOM 1584 C C . PRO A 1 207 ? -9.259 -13.370 -21.908 1.00 70.44 207 PRO A C 1
ATOM 1586 O O . PRO A 1 207 ? -8.877 -14.543 -21.861 1.00 70.44 207 PRO A O 1
ATOM 1589 N N . GLN A 1 208 ? -8.517 -12.395 -22.423 1.00 74.44 208 GLN A N 1
ATOM 1590 C CA . GLN A 1 208 ? -7.176 -12.625 -22.937 1.00 74.44 208 GLN A CA 1
ATOM 1591 C C . GLN A 1 208 ? -6.154 -12.372 -21.831 1.00 74.44 208 GLN A C 1
ATOM 1593 O O . GLN A 1 208 ? -6.164 -11.322 -21.190 1.00 74.44 208 GLN A O 1
ATOM 1598 N N . VAL A 1 209 ? -5.259 -13.337 -21.627 1.00 80.31 209 VAL A N 1
ATOM 1599 C CA . VAL A 1 209 ? -4.077 -13.182 -20.776 1.00 80.31 209 VAL A CA 1
ATOM 1600 C C . VAL A 1 209 ? -2.854 -13.094 -21.677 1.00 80.31 209 VAL A C 1
ATOM 1602 O O . VAL A 1 209 ? -2.714 -13.899 -22.599 1.00 80.31 209 VAL A O 1
ATOM 1605 N N . ALA A 1 210 ? -1.976 -12.125 -21.434 1.00 82.50 210 ALA A N 1
ATOM 1606 C CA . ALA A 1 210 ? -0.731 -11.987 -22.183 1.00 82.50 210 ALA A CA 1
ATOM 1607 C C . ALA A 1 210 ? 0.439 -11.633 -21.266 1.00 82.50 210 ALA A C 1
ATOM 1609 O O . ALA A 1 210 ? 0.288 -10.850 -20.330 1.00 82.50 210 ALA A O 1
ATOM 1610 N N . ILE A 1 211 ? 1.607 -12.192 -21.580 1.00 86.12 211 ILE A N 1
ATOM 1611 C CA . ILE A 1 211 ? 2.879 -11.873 -20.932 1.00 86.12 211 ILE A CA 1
ATOM 1612 C C . ILE A 1 211 ? 3.551 -10.786 -21.767 1.00 86.12 211 ILE A C 1
ATOM 1614 O O . ILE A 1 211 ? 3.928 -11.030 -22.913 1.00 86.12 211 ILE A O 1
ATOM 1618 N N . VAL A 1 212 ? 3.675 -9.584 -21.212 1.00 86.88 212 VAL A N 1
ATOM 1619 C CA . VAL A 1 212 ? 4.267 -8.428 -21.894 1.00 86.88 212 VAL A CA 1
ATOM 1620 C C . VAL A 1 212 ? 5.668 -8.190 -21.337 1.00 86.88 212 VAL A C 1
ATOM 1622 O O . VAL A 1 212 ? 5.778 -7.825 -20.168 1.00 86.88 212 VAL A O 1
ATOM 1625 N N . PRO A 1 213 ? 6.744 -8.371 -22.122 1.00 90.00 213 PRO A N 1
ATOM 1626 C CA . PRO A 1 213 ? 8.093 -8.068 -21.659 1.00 90.00 213 PRO A CA 1
ATOM 1627 C C . PRO A 1 213 ? 8.227 -6.594 -21.262 1.00 90.00 213 PRO A C 1
ATOM 1629 O O . PRO A 1 213 ? 7.781 -5.707 -21.991 1.00 90.00 213 PRO A O 1
ATOM 1632 N N . ALA A 1 214 ? 8.867 -6.340 -20.126 1.00 90.75 214 ALA A N 1
ATOM 1633 C CA . ALA A 1 214 ? 9.252 -5.008 -19.694 1.00 90.75 214 ALA A CA 1
ATOM 1634 C C . ALA A 1 214 ? 10.718 -4.757 -20.064 1.00 90.75 214 ALA A C 1
ATOM 1636 O O . ALA A 1 214 ? 11.604 -5.550 -19.732 1.00 90.75 214 ALA A O 1
ATOM 1637 N N . ALA A 1 215 ? 10.976 -3.656 -20.760 1.00 91.94 215 ALA A N 1
ATOM 1638 C CA . ALA A 1 215 ? 12.318 -3.240 -21.147 1.00 91.94 215 ALA A CA 1
ATOM 1639 C C . ALA A 1 215 ? 12.883 -2.241 -20.134 1.00 91.94 215 ALA A C 1
ATOM 1641 O O . ALA A 1 215 ? 12.129 -1.557 -19.447 1.00 91.94 215 ALA A O 1
ATOM 1642 N N . LEU A 1 216 ? 14.213 -2.148 -20.046 1.00 92.31 216 LEU A N 1
ATOM 1643 C CA . LEU A 1 216 ? 14.877 -1.135 -19.226 1.00 92.31 216 LEU A CA 1
ATOM 1644 C C . LEU A 1 216 ? 14.430 0.265 -19.666 1.00 92.31 216 LEU A C 1
ATOM 1646 O O . LEU A 1 216 ? 14.591 0.627 -20.833 1.00 92.31 216 LEU A O 1
ATOM 1650 N N . ASP A 1 217 ? 13.918 1.057 -18.729 1.00 91.06 217 ASP A N 1
ATOM 1651 C CA . ASP A 1 217 ? 13.498 2.427 -18.992 1.00 91.06 217 ASP A CA 1
ATOM 1652 C C . ASP A 1 217 ? 14.646 3.394 -18.692 1.00 91.06 217 ASP A C 1
ATOM 1654 O O . ASP A 1 217 ? 14.871 3.807 -17.555 1.00 91.06 217 ASP A O 1
ATOM 1658 N N . THR A 1 218 ? 15.386 3.783 -19.730 1.00 91.00 218 THR A N 1
ATOM 1659 C CA . THR A 1 218 ? 16.510 4.721 -19.596 1.00 91.00 218 THR A CA 1
ATOM 1660 C C . THR A 1 218 ? 16.072 6.173 -19.392 1.00 91.00 218 THR A C 1
ATOM 1662 O O . THR A 1 218 ? 16.923 7.040 -19.199 1.00 91.00 218 THR A O 1
ATOM 1665 N N . THR A 1 219 ? 14.771 6.474 -19.469 1.00 90.75 219 THR A N 1
ATOM 1666 C CA . THR A 1 219 ? 14.245 7.825 -19.219 1.00 90.75 219 THR A CA 1
ATOM 1667 C C . THR A 1 219 ? 14.089 8.112 -17.727 1.00 90.75 219 THR A C 1
ATOM 1669 O O . THR A 1 219 ? 14.052 9.276 -17.323 1.00 90.75 219 THR A O 1
ATOM 1672 N N . ILE A 1 220 ? 14.065 7.065 -16.895 1.00 90.38 220 ILE A N 1
ATOM 1673 C CA . ILE A 1 220 ? 13.984 7.160 -15.439 1.00 90.38 220 ILE A CA 1
ATOM 1674 C C . ILE A 1 220 ? 15.321 6.709 -14.847 1.00 90.38 220 ILE A C 1
ATOM 1676 O O . ILE A 1 220 ? 15.697 5.542 -14.918 1.00 90.38 220 ILE A O 1
ATOM 1680 N N . LEU A 1 221 ? 16.047 7.646 -14.234 1.00 91.62 221 LEU A N 1
ATOM 1681 C CA . LEU A 1 221 ? 17.313 7.322 -13.578 1.00 91.62 221 LEU A CA 1
ATOM 1682 C C . LEU A 1 221 ? 17.086 6.357 -12.400 1.00 91.62 221 LEU A C 1
ATOM 1684 O O . LEU A 1 221 ? 16.164 6.598 -11.608 1.00 91.62 221 LEU A O 1
ATOM 1688 N N . PRO A 1 222 ? 17.943 5.328 -12.232 1.00 91.94 222 PRO A N 1
ATOM 1689 C CA . PRO A 1 222 ? 17.914 4.467 -11.057 1.00 91.94 222 PRO A CA 1
ATOM 1690 C C . PRO A 1 222 ? 17.951 5.275 -9.761 1.00 91.94 222 PRO A C 1
ATOM 1692 O O . PRO A 1 222 ? 18.613 6.316 -9.667 1.00 91.94 222 PRO A O 1
ATOM 1695 N N . ARG A 1 223 ? 17.219 4.813 -8.747 1.00 92.44 223 ARG A N 1
ATOM 1696 C CA . ARG A 1 223 ? 17.064 5.540 -7.485 1.00 92.44 223 ARG A CA 1
ATOM 1697 C C . ARG A 1 223 ? 16.837 4.599 -6.319 1.00 92.44 223 ARG A C 1
ATOM 1699 O O . ARG A 1 223 ? 16.076 3.652 -6.438 1.00 92.44 223 ARG A O 1
ATOM 1706 N N . ALA A 1 224 ? 17.434 4.922 -5.169 1.00 91.75 224 ALA A N 1
ATOM 1707 C CA . ALA A 1 224 ? 1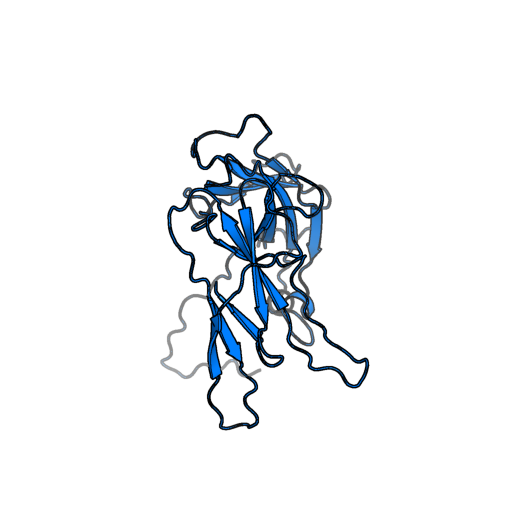7.229 4.183 -3.922 1.00 91.75 224 ALA A CA 1
ATOM 1708 C C . ALA A 1 224 ? 17.527 2.673 -4.049 1.00 91.75 224 ALA A C 1
ATOM 1710 O O . ALA A 1 224 ? 16.944 1.851 -3.348 1.00 91.75 224 ALA A O 1
ATOM 1711 N N . SER A 1 225 ? 18.494 2.333 -4.908 1.00 91.81 225 SER A N 1
ATOM 1712 C CA . SER A 1 225 ? 18.833 0.958 -5.292 1.00 91.81 225 SER A CA 1
ATOM 1713 C C . SER A 1 225 ? 17.697 0.255 -6.037 1.00 91.81 225 SER A C 1
ATOM 1715 O O . SER A 1 225 ? 17.441 -0.914 -5.784 1.00 91.81 225 SER A O 1
ATOM 1717 N N . TYR A 1 226 ? 16.974 0.968 -6.901 1.00 93.06 226 TYR A N 1
ATOM 1718 C CA . TYR A 1 226 ? 16.010 0.394 -7.833 1.00 93.06 226 TYR A CA 1
ATOM 1719 C C . TYR A 1 226 ? 16.277 0.891 -9.250 1.00 93.06 226 TYR A C 1
ATOM 1721 O O . TYR A 1 226 ? 16.435 2.095 -9.483 1.00 93.06 226 TYR A O 1
ATOM 1729 N N . THR A 1 227 ? 16.222 -0.040 -10.194 1.00 93.31 227 THR A N 1
ATOM 1730 C CA . THR A 1 227 ? 16.216 0.198 -11.636 1.00 93.31 227 THR A CA 1
ATOM 1731 C C . THR A 1 227 ? 14.785 0.121 -12.171 1.00 93.31 227 THR A C 1
ATOM 1733 O O . THR A 1 227 ? 13.973 -0.674 -11.697 1.00 93.31 227 THR A O 1
ATOM 1736 N N . PHE A 1 228 ? 14.460 0.956 -13.158 1.00 93.25 228 PHE A N 1
ATOM 1737 C CA . PHE A 1 228 ? 13.105 1.096 -13.690 1.00 93.25 228 PHE A CA 1
ATOM 1738 C C . PHE A 1 228 ? 12.957 0.399 -15.041 1.00 93.25 228 PHE A C 1
ATOM 1740 O O . PHE A 1 228 ? 13.836 0.473 -15.897 1.00 93.25 228 PHE A O 1
ATOM 1747 N N . PHE A 1 229 ? 11.819 -0.256 -15.232 1.00 92.94 229 PHE A N 1
ATOM 1748 C CA . PHE A 1 229 ? 11.448 -0.954 -16.454 1.00 92.94 229 PHE A CA 1
ATOM 1749 C C . PHE A 1 229 ? 10.060 -0.507 -16.894 1.00 92.94 229 PHE A C 1
ATOM 1751 O O . PHE A 1 229 ? 9.200 -0.224 -16.056 1.00 92.94 229 PHE A O 1
ATOM 1758 N N . SER A 1 230 ? 9.833 -0.464 -18.201 1.00 91.50 230 SER A N 1
ATOM 1759 C CA . SER A 1 230 ? 8.558 -0.081 -18.792 1.00 91.50 230 SER A CA 1
ATOM 1760 C C . SER A 1 230 ? 8.003 -1.188 -19.679 1.00 91.50 230 SER A C 1
ATOM 1762 O O . SER A 1 230 ? 8.722 -1.843 -20.436 1.00 91.50 230 SER A O 1
ATOM 1764 N N . ALA A 1 231 ? 6.697 -1.413 -19.561 1.00 89.12 231 ALA A N 1
ATOM 1765 C CA . ALA A 1 231 ? 5.944 -2.348 -20.383 1.00 89.12 231 ALA A CA 1
ATOM 1766 C C . ALA A 1 231 ? 4.736 -1.635 -20.992 1.00 89.12 231 ALA A C 1
ATOM 1768 O O . ALA A 1 231 ? 3.944 -1.018 -20.279 1.00 89.12 231 ALA A O 1
ATOM 1769 N N . ASN A 1 232 ? 4.583 -1.754 -22.307 1.00 86.62 232 ASN A N 1
ATOM 1770 C CA . ASN A 1 232 ? 3.424 -1.257 -23.038 1.00 86.62 232 ASN A CA 1
ATOM 1771 C C . ASN A 1 232 ? 2.306 -2.296 -22.956 1.00 86.62 232 ASN A C 1
ATOM 1773 O O . ASN A 1 232 ? 2.298 -3.283 -23.691 1.00 86.62 232 ASN A O 1
ATOM 1777 N N . VAL A 1 233 ? 1.389 -2.101 -22.014 1.00 78.19 233 VAL A N 1
ATOM 1778 C CA . VAL A 1 233 ? 0.223 -2.965 -21.828 1.00 78.19 233 VAL A CA 1
ATOM 1779 C C . VAL A 1 233 ? -0.904 -2.465 -22.732 1.00 78.19 233 VAL A C 1
ATOM 1781 O O . VAL A 1 233 ? -1.085 -1.266 -22.884 1.00 78.19 233 VAL A O 1
ATOM 1784 N N . GLY A 1 234 ? -1.663 -3.349 -23.382 1.00 69.69 234 GLY A N 1
ATOM 1785 C CA . GLY A 1 234 ? -2.723 -2.922 -24.309 1.00 69.69 234 GLY A CA 1
ATOM 1786 C C . GLY A 1 234 ? -3.895 -2.215 -23.605 1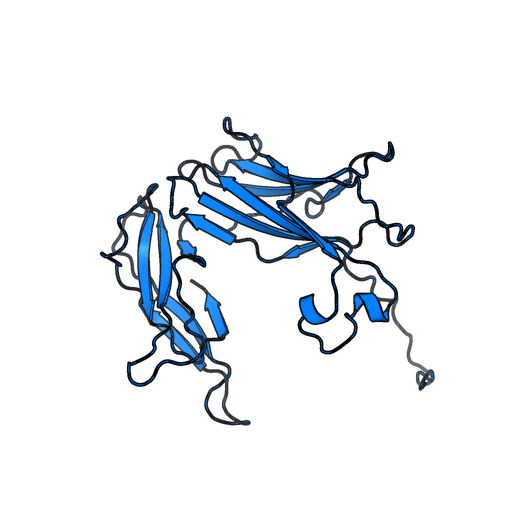.00 69.69 234 GLY A C 1
ATOM 1787 O O . GLY A 1 234 ? -4.176 -2.486 -22.436 1.00 69.69 234 GLY A O 1
ATOM 1788 N N . LEU A 1 235 ? -4.634 -1.357 -24.325 1.00 64.12 235 LEU A N 1
ATOM 1789 C CA . LEU A 1 235 ? -5.771 -0.549 -23.821 1.00 64.12 235 LEU A CA 1
ATOM 1790 C C . LEU A 1 235 ? -6.901 -1.337 -23.129 1.00 64.12 235 LEU A C 1
ATOM 1792 O O . LEU A 1 235 ? -7.633 -0.787 -22.295 1.00 64.12 235 LEU A O 1
ATOM 1796 N N . GLY A 1 236 ? -7.088 -2.603 -23.501 1.00 59.25 236 GLY A N 1
ATOM 1797 C CA . GLY A 1 236 ? -8.101 -3.478 -22.914 1.00 59.25 236 GLY A CA 1
ATOM 1798 C C . GLY A 1 236 ? -7.710 -4.028 -21.540 1.00 59.25 236 GLY A C 1
ATOM 1799 O O . GLY A 1 236 ? -8.579 -4.437 -20.774 1.00 59.25 236 GLY A O 1
ATOM 1800 N N . THR A 1 237 ? -6.435 -3.931 -21.152 1.00 59.75 237 THR A N 1
ATOM 1801 C CA . THR A 1 237 ? -5.946 -4.431 -19.861 1.00 59.75 237 THR A CA 1
ATOM 1802 C C . THR A 1 237 ? -6.666 -3.731 -18.706 1.00 59.75 237 THR A C 1
ATOM 1804 O O . THR A 1 237 ? -6.663 -2.501 -18.593 1.00 59.75 237 THR A O 1
ATOM 1807 N N . ARG A 1 238 ? -7.322 -4.509 -17.838 1.00 61.81 238 ARG A N 1
ATOM 1808 C CA . ARG A 1 238 ? -8.040 -4.002 -16.647 1.00 61.81 238 ARG A CA 1
ATOM 1809 C C . ARG A 1 238 ? -7.362 -4.378 -15.334 1.00 61.81 238 ARG A C 1
ATOM 1811 O O . ARG A 1 238 ? -7.632 -3.753 -14.310 1.00 61.81 238 ARG A O 1
ATOM 1818 N N . SER A 1 239 ? -6.473 -5.360 -15.372 1.00 58.75 239 SER A N 1
ATOM 1819 C CA . SER A 1 239 ? -5.622 -5.759 -14.257 1.00 58.75 239 SER A CA 1
ATOM 1820 C C . SER A 1 239 ? -4.335 -6.364 -14.790 1.00 58.75 239 SER A C 1
ATOM 1822 O O . SER A 1 239 ? -4.318 -6.931 -15.884 1.00 58.75 239 SER A O 1
ATOM 1824 N N . PHE A 1 240 ? -3.275 -6.264 -14.004 1.00 58.28 240 PHE A N 1
ATOM 1825 C CA . PHE A 1 240 ? -2.033 -6.960 -14.272 1.00 58.28 240 PHE A CA 1
ATOM 1826 C C . PHE A 1 240 ? -1.316 -7.287 -12.967 1.00 58.28 240 PHE A C 1
ATOM 1828 O O . PHE A 1 240 ? -1.608 -6.686 -11.929 1.00 58.28 240 PHE A O 1
ATOM 1835 N N . ASP A 1 241 ? -0.401 -8.240 -13.061 1.00 57.28 241 ASP A N 1
ATOM 1836 C CA . ASP A 1 241 ? 0.507 -8.664 -12.002 1.00 57.28 241 ASP A CA 1
ATOM 1837 C C . ASP A 1 241 ? 1.944 -8.643 -12.543 1.00 57.28 241 ASP A C 1
ATOM 1839 O O . ASP A 1 241 ? 2.136 -8.781 -13.761 1.00 57.28 241 ASP A O 1
ATOM 1843 N N . VAL A 1 242 ? 2.924 -8.405 -11.672 1.00 49.38 242 VAL A N 1
ATOM 1844 C CA . VAL A 1 242 ? 4.338 -8.195 -12.038 1.00 49.38 242 VAL A CA 1
ATOM 1845 C C . VAL A 1 242 ? 5.226 -9.228 -11.363 1.00 49.38 242 VAL A C 1
ATOM 1847 O O . VAL A 1 242 ? 5.172 -9.313 -10.119 1.00 49.38 242 VAL A O 1
#

Radius of gyration: 21.88 Å; chains: 1; bounding box: 64×41×61 Å

Secondary structure (DSSP, 8-state):
----PPTT--PPPP-PPPSEEEEEEEEEE-SSSSEEEEEEEEEE---TT-----TT-EEEEEEEESSSTTS--TT-SEEE-SEEEE--GGGGT-SSS-HHHHTT---EEEEEEEEEETTT-EEEEEEEEE-SSSSPPEEESGGGT-EE---SSEEE-TTTSB---S---SS---PEEEEEEEBTB-S---EEEEEEES-SSSTTPPPEEEEEEEEE-TTS--BTTEEEEEEE--TT--EEE-

Foldseek 3Di:
DPPDDDPPDDDDDDPDDDAKDKADWFWDADPPDLWIKTKIKIKGLPCPPDQDDQPPKKKKKFFAWQVGRVDADPVGGMDTFPDKDWDAQVNVVHDHGNPCVVVVGIIMMTMDIDTHQLVGDTFFMWMWMDSVPPDDIDTGAPVPPGGGDPDDQKGWDPVPFDQDDDDDDDDDDFGKTKMKGAAPPDDDDWDWKWFWFPCPPDPPDDIDTDTWTWAFDPVDDDHSRITMTMTRHHNRTPDIDD

pLDDT: mean 80.25, std 14.64, range [38.28, 96.75]